Protein AF-0000000084987967 (afdb_homodimer)

pLDDT: mean 88.57, std 18.52, range [29.89, 98.62]

Solvent-accessible surface area (backbone atoms only — not comparable to full-atom values): 16896 Å² total; per-residue (Å²): 93,70,25,84,84,80,66,73,25,48,43,40,81,48,69,41,66,44,76,46,74,58,77,88,43,50,42,63,42,72,70,36,41,30,31,29,22,78,64,83,56,52,75,43,60,56,91,90,32,34,41,67,58,51,52,51,46,51,51,51,51,49,50,52,50,50,51,48,22,44,51,50,7,51,51,52,46,50,42,39,50,73,71,72,43,54,50,54,55,45,10,69,70,43,39,75,30,40,68,43,44,51,32,25,48,67,32,67,36,71,68,53,48,25,50,52,50,51,48,56,50,34,66,75,39,58,75,54,51,62,57,57,63,62,47,42,64,84,52,34,71,56,46,58,44,46,50,59,44,56,56,52,49,60,72,71,100,92,69,24,84,83,80,66,74,24,49,43,40,82,49,70,40,66,44,78,46,74,56,75,87,41,48,42,66,44,70,71,36,40,31,31,29,22,78,64,84,58,52,75,44,61,54,92,92,31,34,42,67,58,49,51,50,46,50,51,52,50,48,49,53,51,50,50,50,23,44,52,49,6,52,50,52,47,51,42,38,51,72,72,71,41,54,49,54,57,44,10,71,73,44,38,75,30,40,67,42,42,50,31,25,46,68,32,65,36,70,69,54,48,25,50,51,51,50,46,56,50,34,65,77,39,58,74,53,52,62,58,57,64,62,47,43,67,83,52,32,69,55,47,58,46,43,51,60,42,54,59,52,51,61,72,71,100

Structure (mmCIF, N/CA/C/O backbone):
data_AF-0000000084987967-model_v1
#
loop_
_entity.id
_entity.type
_entity.pdbx_description
1 polymer 'Transcriptional regulator, XRE family'
#
loop_
_atom_site.group_PDB
_atom_site.id
_atom_site.type_symbol
_atom_site.label_atom_id
_atom_site.label_alt_id
_atom_site.label_comp_id
_atom_site.label_asym_id
_atom_site.label_entity_id
_atom_site.label_seq_id
_atom_site.pdbx_PDB_ins_code
_atom_site.Cartn_x
_atom_site.Cartn_y
_atom_site.Cartn_z
_atom_site.occupancy
_atom_site.B_iso_or_equiv
_atom_site.auth_seq_id
_atom_site.auth_comp_id
_atom_site.auth_asym_id
_atom_site.auth_atom_id
_atom_site.pdbx_PDB_model_num
ATOM 1 N N . MET A 1 1 ? -30.406 -21.859 -19.594 1 87.25 1 MET A N 1
ATOM 2 C CA . MET A 1 1 ? -30.922 -21.594 -18.25 1 87.25 1 MET A CA 1
ATOM 3 C C . MET A 1 1 ? -30.547 -20.188 -17.797 1 87.25 1 MET A C 1
ATOM 5 O O . MET A 1 1 ? -29.547 -19.625 -18.266 1 87.25 1 MET A O 1
ATOM 9 N N . ARG A 1 2 ? -31.406 -19.625 -16.953 1 95.31 2 ARG A N 1
ATOM 10 C CA . ARG A 1 2 ? -31.156 -18.281 -16.438 1 95.31 2 ARG A CA 1
ATOM 11 C C . ARG A 1 2 ? -30.078 -18.312 -15.359 1 95.31 2 ARG A C 1
ATOM 13 O O . ARG A 1 2 ? -30.047 -19.219 -14.531 1 95.31 2 ARG A O 1
ATOM 20 N N . CYS A 1 3 ? -29.203 -17.328 -15.438 1 97.5 3 CYS A N 1
ATOM 21 C CA . CYS A 1 3 ? -28.125 -17.234 -14.469 1 97.5 3 CYS A CA 1
ATOM 22 C C . CYS A 1 3 ? -28.672 -17.047 -13.055 1 97.5 3 CYS A C 1
ATOM 24 O O . CYS A 1 3 ? -29.422 -16.109 -12.797 1 97.5 3 CYS A O 1
ATOM 26 N N . SER A 1 4 ? -28.312 -17.859 -12.195 1 95.56 4 SER A N 1
ATOM 27 C CA . SER A 1 4 ? -28.828 -17.812 -10.828 1 95.56 4 SER A CA 1
ATOM 28 C C . SER A 1 4 ? -28.203 -16.672 -10.031 1 95.56 4 SER A C 1
ATOM 30 O O . SER A 1 4 ? -28.734 -16.281 -8.992 1 95.56 4 SER A O 1
ATOM 32 N N . LEU A 1 5 ? -27.109 -16.219 -10.508 1 94.56 5 LEU A N 1
ATOM 33 C CA . LEU A 1 5 ? -26.406 -15.18 -9.773 1 94.56 5 LEU A CA 1
ATOM 34 C C . LEU A 1 5 ? -26.969 -13.805 -10.109 1 94.56 5 LEU A C 1
ATOM 36 O O . LEU A 1 5 ? -27.375 -13.055 -9.219 1 94.56 5 LEU A O 1
ATOM 40 N N . CYS A 1 6 ? -27.109 -13.422 -11.422 1 96.75 6 CYS A N 1
ATOM 41 C CA . CYS A 1 6 ? -27.531 -12.078 -11.766 1 96.75 6 CYS A CA 1
ATOM 42 C C . CYS A 1 6 ? -29.016 -12.055 -12.117 1 96.75 6 CYS A C 1
ATOM 44 O O . CYS A 1 6 ? -29.641 -10.984 -12.172 1 96.75 6 CYS A O 1
ATOM 46 N N . GLY A 1 7 ? -29.625 -13.141 -12.508 1 96.19 7 GLY A N 1
ATOM 47 C CA . GLY A 1 7 ? -31.031 -13.281 -12.812 1 96.19 7 GLY A CA 1
ATOM 48 C C . GLY A 1 7 ? -31.391 -12.789 -14.203 1 96.19 7 GLY A C 1
ATOM 49 O O . GLY A 1 7 ? -32.562 -12.852 -14.609 1 96.19 7 GLY A O 1
ATOM 50 N N . LYS A 1 8 ? -30.562 -12.32 -14.969 1 96.88 8 LYS A N 1
ATOM 51 C CA . LYS A 1 8 ? -30.844 -11.688 -16.25 1 96.88 8 LYS A CA 1
ATOM 52 C C . LYS A 1 8 ? -30.141 -12.406 -17.391 1 96.88 8 LYS A C 1
ATOM 54 O O . LYS A 1 8 ? -30.688 -12.516 -18.5 1 96.88 8 LYS A O 1
ATOM 59 N N . GLY A 1 9 ? -29.016 -12.898 -17.25 1 97.31 9 GLY A N 1
ATOM 60 C CA . GLY A 1 9 ? -28.219 -13.516 -18.297 1 97.31 9 GLY A CA 1
ATOM 61 C C . GLY A 1 9 ? -28.578 -14.969 -18.547 1 97.31 9 GLY A C 1
ATOM 62 O O . GLY A 1 9 ? -29.219 -15.602 -17.703 1 97.31 9 GLY A O 1
ATOM 63 N N . GLU A 1 10 ? -28.281 -15.508 -19.781 1 97.69 10 GLU A N 1
ATOM 64 C CA . GLU A 1 10 ? -28.375 -16.922 -20.125 1 97.69 10 GLU A CA 1
ATOM 65 C C . GLU A 1 10 ? -27.031 -17.625 -19.938 1 97.69 10 GLU A C 1
ATOM 67 O O . GLU A 1 10 ? -25.984 -17.078 -20.266 1 97.69 10 GLU A O 1
ATOM 72 N N . VAL A 1 11 ? -27.156 -18.828 -19.375 1 97.56 11 VAL A N 1
ATOM 73 C CA . VAL A 1 11 ? -25.969 -19.641 -19.156 1 97.56 11 VAL A CA 1
ATOM 74 C C . VAL A 1 11 ? -25.688 -20.5 -20.391 1 97.56 11 VAL A C 1
ATOM 76 O O . VAL A 1 11 ? -26.547 -21.281 -20.812 1 97.56 11 VAL A O 1
ATOM 79 N N . VAL A 1 12 ? -24.484 -20.391 -21.016 1 97.31 12 VAL A N 1
ATOM 80 C CA . VAL A 1 12 ? -24.141 -21.078 -22.266 1 97.31 12 VAL A CA 1
ATOM 81 C C . VAL A 1 12 ? -22.797 -21.781 -22.125 1 97.31 12 VAL A C 1
ATOM 83 O O . VAL A 1 12 ? -21.922 -21.312 -21.391 1 97.31 12 VAL A O 1
ATOM 86 N N . ALA A 1 13 ? -22.688 -22.891 -22.906 1 96.88 13 ALA A N 1
ATOM 87 C CA . ALA A 1 13 ? -21.438 -23.625 -22.891 1 96.88 13 ALA A CA 1
ATOM 88 C C . ALA A 1 13 ? -20.312 -22.797 -23.516 1 96.88 13 ALA A C 1
ATOM 90 O O . ALA A 1 13 ? -20.531 -22.078 -24.484 1 96.88 13 ALA A O 1
ATOM 91 N N . GLY A 1 14 ? -19.109 -22.844 -22.891 1 96.88 14 GLY A N 1
ATOM 92 C CA . GLY A 1 14 ? -17.953 -22.156 -23.438 1 96.88 14 GLY A CA 1
ATOM 93 C C . GLY A 1 14 ? -16.656 -22.453 -22.688 1 96.88 14 GLY A C 1
ATOM 94 O O . GLY A 1 14 ? -16.656 -23.266 -21.766 1 96.88 14 GLY A O 1
ATOM 95 N N . THR A 1 15 ? -15.516 -22.016 -23.25 1 98.06 15 THR A N 1
ATOM 96 C CA . THR A 1 15 ? -14.188 -22.094 -22.672 1 98.06 15 THR A CA 1
ATOM 97 C C . THR A 1 15 ? -13.617 -20.703 -22.422 1 98.06 15 THR A C 1
ATOM 99 O O . THR A 1 15 ? -13.648 -19.844 -23.297 1 98.06 15 THR A O 1
ATOM 102 N N . ARG A 1 16 ? -13.164 -20.484 -21.141 1 97.31 16 ARG A N 1
ATOM 103 C CA . ARG A 1 16 ? -12.656 -19.172 -20.797 1 97.31 16 ARG A CA 1
ATOM 104 C C . ARG A 1 16 ? -11.469 -19.266 -19.844 1 97.31 16 ARG A C 1
ATOM 106 O O . ARG A 1 16 ? -11.227 -20.328 -19.25 1 97.31 16 ARG A O 1
ATOM 113 N N . ASP A 1 17 ? -10.727 -18.219 -19.859 1 97.75 17 ASP A N 1
ATOM 114 C CA . ASP A 1 17 ? -9.773 -18 -18.766 1 97.75 17 ASP A CA 1
ATOM 115 C C . ASP A 1 17 ? -10.453 -17.453 -17.531 1 97.75 17 ASP A C 1
ATOM 117 O O . ASP A 1 17 ? -11.18 -16.453 -17.594 1 97.75 17 ASP A O 1
ATOM 121 N N . VAL A 1 18 ? -10.219 -18.062 -16.391 1 97.06 18 VAL A N 1
ATOM 122 C CA . VAL A 1 18 ? -10.906 -17.688 -15.156 1 97.06 18 VAL A CA 1
ATOM 123 C C . VAL A 1 18 ? -9.961 -16.922 -14.242 1 97.06 18 VAL A C 1
ATOM 125 O O . VAL A 1 18 ? -8.906 -17.438 -13.852 1 97.06 18 VAL A O 1
ATOM 128 N N . PRO A 1 19 ? -10.305 -15.719 -13.898 1 96.81 19 PRO A N 1
ATOM 129 C CA . PRO A 1 19 ? -9.445 -14.953 -13 1 96.81 19 PRO A CA 1
ATOM 130 C C . PRO A 1 19 ? -9.453 -15.492 -11.57 1 96.81 19 PRO A C 1
ATOM 132 O O . PRO A 1 19 ? -10.484 -15.984 -11.094 1 96.81 19 PRO A O 1
ATOM 135 N N . PHE A 1 20 ? -8.289 -15.375 -10.969 1 96.62 20 PHE A N 1
ATOM 136 C CA . PHE A 1 20 ? -8.148 -15.836 -9.594 1 96.62 20 PHE A CA 1
ATOM 137 C C . PHE A 1 20 ? -7.172 -14.953 -8.82 1 96.62 20 PHE A C 1
ATOM 139 O O . PHE A 1 20 ? -6.125 -14.57 -9.352 1 96.62 20 PHE A O 1
ATOM 146 N N . THR A 1 21 ? -7.609 -14.555 -7.641 1 96.69 21 THR A N 1
ATOM 147 C CA . THR A 1 21 ? -6.773 -13.734 -6.77 1 96.69 21 THR A CA 1
ATOM 148 C C . THR A 1 21 ? -6.535 -14.438 -5.434 1 96.69 21 THR A C 1
ATOM 150 O O . THR A 1 21 ? -7.465 -14.977 -4.836 1 96.69 21 THR A O 1
ATOM 153 N N . TYR A 1 22 ? -5.297 -14.5 -5.059 1 95.31 22 TYR A N 1
ATOM 154 C CA . TYR A 1 22 ? -4.922 -15.078 -3.773 1 95.31 22 TYR A CA 1
ATOM 155 C C . TYR A 1 22 ? -3.84 -14.242 -3.094 1 95.31 22 TYR A C 1
ATOM 157 O O . TYR A 1 22 ? -2.77 -14.023 -3.664 1 95.31 22 TYR A O 1
ATOM 165 N N . LYS A 1 23 ? -4.109 -13.734 -1.875 1 93.25 23 LYS A N 1
ATOM 166 C CA . LYS A 1 23 ? -3.211 -12.883 -1.096 1 93.25 23 LYS A CA 1
ATOM 167 C C . LYS A 1 23 ? -2.688 -11.719 -1.933 1 93.25 23 LYS A C 1
ATOM 169 O O . LYS A 1 23 ? -1.488 -11.438 -1.927 1 93.25 23 LYS A O 1
ATOM 174 N N . GLY A 1 24 ? -3.648 -11.195 -2.652 1 91.38 24 GLY A N 1
ATOM 175 C CA . GLY A 1 24 ? -3.381 -9.984 -3.414 1 91.38 24 GLY A CA 1
ATOM 176 C C . GLY A 1 24 ? -2.717 -10.258 -4.75 1 91.38 24 GLY A C 1
ATOM 177 O O . GLY A 1 24 ? -2.531 -9.344 -5.555 1 91.38 24 GLY A O 1
ATOM 178 N N . GLN A 1 25 ? -2.371 -11.531 -5.008 1 92.31 25 GLN A N 1
ATOM 179 C CA . GLN A 1 25 ? -1.756 -11.883 -6.281 1 92.31 25 GLN A CA 1
ATOM 180 C C . GLN A 1 25 ? -2.797 -12.391 -7.273 1 92.31 25 GLN A C 1
ATOM 182 O O . GLN A 1 25 ? -3.68 -13.172 -6.91 1 92.31 25 GLN A O 1
ATOM 187 N N . LYS A 1 26 ? -2.656 -11.883 -8.492 1 94.31 26 LYS A N 1
ATOM 188 C CA . LYS A 1 26 ? -3.674 -12.203 -9.484 1 94.31 26 LYS A CA 1
ATOM 189 C C . LYS A 1 26 ? -3.117 -13.133 -10.562 1 94.31 26 LYS A C 1
ATOM 191 O O . LYS A 1 26 ? -1.932 -13.062 -10.891 1 94.31 26 LYS A O 1
ATOM 196 N N . THR A 1 27 ? -3.943 -13.984 -11.07 1 95.56 27 THR A N 1
ATOM 197 C CA . THR A 1 27 ? -3.609 -14.867 -12.188 1 95.56 27 THR A CA 1
ATOM 198 C C . THR A 1 27 ? -4.863 -15.242 -12.969 1 95.56 27 THR A C 1
ATOM 200 O O . THR A 1 27 ? -5.961 -14.781 -12.656 1 95.56 27 THR A O 1
ATOM 203 N N . PHE A 1 28 ? -4.699 -15.969 -14.078 1 97.06 28 PHE A N 1
ATOM 204 C CA . PHE A 1 28 ? -5.773 -16.578 -14.852 1 97.06 28 PHE A CA 1
ATOM 205 C C . PHE A 1 28 ? -5.539 -18.078 -15.008 1 97.06 28 PHE A C 1
ATOM 207 O O . PHE A 1 28 ? -4.438 -18.5 -15.359 1 97.06 28 PHE A O 1
ATOM 214 N N . ILE A 1 29 ? -6.586 -18.812 -14.664 1 97.69 29 ILE A N 1
ATOM 215 C CA . ILE A 1 29 ? -6.539 -20.234 -15 1 97.69 29 ILE A CA 1
ATOM 216 C C . ILE A 1 29 ? -7.074 -20.453 -16.406 1 97.69 29 ILE A C 1
ATOM 218 O O . ILE A 1 29 ? -8.211 -20.078 -16.719 1 97.69 29 ILE A O 1
ATOM 222 N N . LYS A 1 30 ? -6.262 -21.062 -17.219 1 97 30 LYS A N 1
ATOM 223 C CA . LYS A 1 30 ? -6.48 -20.984 -18.656 1 97 30 LYS A CA 1
ATOM 224 C C . LYS A 1 30 ? -7.406 -22.094 -19.125 1 97 30 LYS A C 1
ATOM 226 O O . LYS A 1 30 ? -7.34 -23.219 -18.625 1 97 30 LYS A O 1
ATOM 231 N N . ASN A 1 31 ? -8.148 -21.703 -20.109 1 97.56 31 ASN A N 1
ATOM 232 C CA . ASN A 1 31 ? -8.859 -22.656 -20.953 1 97.56 31 ASN A CA 1
ATOM 233 C C . ASN A 1 31 ? -9.758 -23.578 -20.141 1 97.56 31 ASN A C 1
ATOM 235 O O . ASN A 1 31 ? -9.695 -24.797 -20.281 1 97.56 31 ASN A O 1
ATOM 239 N N . ILE A 1 32 ? -10.688 -23.031 -19.391 1 98.31 32 ILE A N 1
ATOM 240 C CA . ILE A 1 32 ? -11.578 -23.812 -18.531 1 98.31 32 ILE A CA 1
ATOM 241 C C . ILE A 1 32 ? -12.93 -23.984 -19.234 1 98.31 32 ILE A C 1
ATOM 243 O O . ILE A 1 32 ? -13.633 -23.016 -19.5 1 98.31 32 ILE A O 1
ATOM 247 N N . ARG A 1 33 ? -13.258 -25.219 -19.547 1 98.31 33 ARG A N 1
ATOM 248 C CA . ARG A 1 33 ? -14.57 -25.531 -20.109 1 98.31 33 ARG A CA 1
ATOM 249 C C . ARG A 1 33 ? -15.648 -25.5 -19.031 1 98.31 33 ARG A C 1
ATOM 251 O O . ARG A 1 33 ? -15.484 -26.094 -17.953 1 98.31 33 ARG A O 1
ATOM 258 N N . GLY A 1 34 ? -16.688 -24.844 -19.266 1 97.56 34 GLY A N 1
ATOM 259 C CA . GLY A 1 34 ? -17.828 -24.719 -18.375 1 97.56 34 GLY A CA 1
ATOM 260 C C . GLY A 1 34 ? -19.016 -24.047 -19.031 1 97.56 34 GLY A C 1
ATOM 261 O O . GLY A 1 34 ? -19.141 -24.031 -20.25 1 97.56 34 GLY A O 1
ATOM 262 N N . GLU A 1 35 ? -19.984 -23.734 -18.172 1 97.75 35 GLU A N 1
ATOM 263 C CA . GLU A 1 35 ? -21.078 -22.875 -18.594 1 97.75 35 GLU A CA 1
ATOM 264 C C . GLU A 1 35 ? -20.953 -21.484 -17.984 1 97.75 35 GLU A C 1
ATOM 266 O O . GLU A 1 35 ? -20.562 -21.328 -16.828 1 97.75 35 GLU A O 1
ATOM 271 N N . TYR A 1 36 ? -21.172 -20.5 -18.828 1 98.12 36 TYR A N 1
ATOM 272 C CA . TYR A 1 36 ? -20.922 -19.141 -18.391 1 98.12 36 TYR A CA 1
ATOM 273 C C . TYR A 1 36 ? -22.109 -18.234 -18.703 1 98.12 36 TYR A C 1
ATOM 275 O O . TYR A 1 36 ? -22.719 -18.359 -19.766 1 98.12 36 TYR A O 1
ATOM 283 N N . CYS A 1 37 ? -22.406 -17.484 -17.75 1 98.06 37 CYS A N 1
ATOM 284 C CA . CYS A 1 37 ? -23.438 -16.469 -18 1 98.06 37 CYS A CA 1
ATOM 285 C C . CYS A 1 37 ? -22.969 -15.477 -19.062 1 98.06 37 CYS A C 1
ATOM 287 O O . CYS A 1 37 ? -21.844 -14.977 -18.984 1 98.06 37 CYS A O 1
ATOM 289 N N . ASN A 1 38 ? -23.797 -15.141 -20.016 1 97.06 38 ASN A N 1
ATOM 290 C CA . ASN A 1 38 ? -23.406 -14.234 -21.078 1 97.06 38 ASN A CA 1
ATOM 291 C C . ASN A 1 38 ? -23.594 -12.773 -20.688 1 97.06 38 ASN A C 1
ATOM 293 O O . ASN A 1 38 ? -23.359 -11.867 -21.484 1 97.06 38 ASN A O 1
ATOM 297 N N . ARG A 1 39 ? -23.984 -12.531 -19.438 1 96.94 39 ARG A N 1
ATOM 298 C CA . ARG A 1 39 ? -24.172 -11.164 -18.953 1 96.94 39 ARG A CA 1
ATOM 299 C C . ARG A 1 39 ? -23.141 -10.812 -17.891 1 96.94 39 ARG A C 1
ATOM 301 O O . ARG A 1 39 ? -22.422 -9.82 -18.016 1 96.94 39 ARG A O 1
ATOM 308 N N . CYS A 1 40 ? -23.031 -11.578 -16.812 1 96.94 40 CYS A N 1
ATOM 309 C CA . CYS A 1 40 ? -22.141 -11.211 -15.703 1 96.94 40 CYS A CA 1
ATOM 310 C C . CYS A 1 40 ? -20.859 -12.023 -15.742 1 96.94 40 CYS A C 1
ATOM 312 O O . CYS A 1 40 ? -19.922 -11.742 -14.984 1 96.94 40 CYS A O 1
ATOM 314 N N . GLY A 1 41 ? -20.844 -13.094 -16.453 1 95.75 41 GLY A N 1
ATOM 315 C CA . GLY A 1 41 ? -19.625 -13.859 -16.641 1 95.75 41 GLY A CA 1
ATOM 316 C C . GLY A 1 41 ? -19.438 -14.953 -15.602 1 95.75 41 GLY A C 1
ATOM 317 O O . GLY A 1 41 ? -18.453 -15.695 -15.641 1 95.75 41 GLY A O 1
ATOM 318 N N . GLU A 1 42 ? -20.422 -15.227 -14.852 1 96.44 42 GLU A N 1
ATOM 319 C CA . GLU A 1 42 ? -20.312 -16.25 -13.82 1 96.44 42 GLU A CA 1
ATOM 320 C C . GLU A 1 42 ? -20.156 -17.641 -14.43 1 96.44 42 GLU A C 1
ATOM 322 O O . GLU A 1 42 ? -20.828 -17.969 -15.414 1 96.44 42 GLU A O 1
ATOM 327 N N . GLY A 1 43 ? -19.266 -18.422 -13.789 1 96.75 43 GLY A N 1
ATOM 328 C CA . GLY A 1 43 ? -19.031 -19.781 -14.266 1 96.75 43 GLY A CA 1
ATOM 329 C C . GLY A 1 43 ? -19.688 -20.844 -13.406 1 96.75 43 GLY A C 1
ATOM 330 O O . GLY A 1 43 ? -19.75 -20.703 -12.188 1 96.75 43 GLY A O 1
ATOM 331 N N . TYR A 1 44 ? -20.156 -21.766 -14.086 1 96.88 44 TYR A N 1
ATOM 332 C CA . TYR A 1 44 ? -20.719 -22.969 -13.484 1 96.88 44 TYR A CA 1
ATOM 333 C C . TYR A 1 44 ? -20.031 -24.219 -14.008 1 96.88 44 TYR A C 1
ATOM 335 O O . TYR A 1 44 ? -19.875 -24.391 -15.219 1 96.88 44 TYR A O 1
ATOM 343 N N . TYR A 1 45 ? -19.688 -25.062 -13.008 1 96.12 45 TYR A N 1
ATOM 344 C CA . TYR A 1 45 ? -18.859 -26.203 -13.398 1 96.12 45 TYR A CA 1
ATOM 345 C C . TYR A 1 45 ? -19.5 -27.5 -12.922 1 96.12 45 TYR A C 1
ATOM 347 O O . TYR A 1 45 ? -19.297 -27.922 -11.781 1 96.12 45 TYR A O 1
ATOM 355 N N . GLY A 1 46 ? -20.219 -28.062 -13.836 1 90.62 46 GLY A N 1
ATOM 356 C CA . GLY A 1 46 ? -20.781 -29.391 -13.562 1 90.62 46 GLY A CA 1
ATOM 357 C C . GLY A 1 46 ? -19.781 -30.516 -13.789 1 90.62 46 GLY A C 1
ATOM 358 O O . GLY A 1 46 ? -18.609 -30.266 -14.078 1 90.62 46 GLY A O 1
ATOM 359 N N . PRO A 1 47 ? -20.234 -31.75 -13.672 1 92 47 PRO A N 1
ATOM 360 C CA . PRO A 1 47 ? -19.375 -32.938 -13.766 1 92 47 PRO A CA 1
ATOM 361 C C . PRO A 1 47 ? -18.672 -33.062 -15.117 1 92 47 PRO A C 1
ATOM 363 O O . PRO A 1 47 ? -17.594 -33.656 -15.211 1 92 47 PRO A O 1
ATOM 366 N N . GLU A 1 48 ? -19.312 -32.531 -16.141 1 92.38 48 GLU A N 1
ATOM 367 C CA . GLU A 1 48 ? -18.75 -32.656 -17.484 1 92.38 48 GLU A CA 1
ATOM 368 C C . GLU A 1 48 ? -17.828 -31.5 -17.812 1 92.38 48 GLU A C 1
ATOM 370 O O . GLU A 1 48 ? -17.297 -31.422 -18.938 1 92.38 48 GLU A O 1
ATOM 375 N N . HIS A 1 49 ? -17.609 -30.75 -16.906 1 94.69 49 HIS A N 1
ATOM 376 C CA . HIS A 1 49 ? -16.797 -29.562 -17.125 1 94.69 49 HIS A CA 1
ATOM 377 C C . HIS A 1 49 ? -15.438 -29.688 -16.453 1 94.69 49 HIS A C 1
ATOM 379 O O . HIS A 1 49 ? -15.055 -30.781 -16.031 1 94.69 49 HIS A O 1
ATOM 385 N N . ASP A 1 50 ? -14.664 -28.594 -16.516 1 96.12 50 ASP A N 1
ATOM 386 C CA . ASP A 1 50 ? -13.273 -28.625 -16.062 1 96.12 50 ASP A CA 1
ATOM 387 C C . ASP A 1 50 ? -13.141 -28.094 -14.641 1 96.12 50 ASP A C 1
ATOM 389 O O . ASP A 1 50 ? -12.18 -27.375 -14.328 1 96.12 50 ASP A O 1
ATOM 393 N N . GLY A 1 51 ? -14.172 -28.453 -13.789 1 96 51 GLY A N 1
ATOM 394 C CA . GLY A 1 51 ? -14.117 -28.031 -12.398 1 96 51 GLY A CA 1
ATOM 395 C C . GLY A 1 51 ? -12.875 -28.5 -11.672 1 96 51 GLY A C 1
ATOM 396 O O . GLY A 1 51 ? -12.289 -27.766 -10.883 1 96 51 GLY A O 1
ATOM 397 N N . ASP A 1 52 ? -12.492 -29.719 -11.938 1 96.5 52 ASP A N 1
ATOM 398 C CA . ASP A 1 52 ? -11.32 -30.297 -11.297 1 96.5 52 ASP A CA 1
ATOM 399 C C . ASP A 1 52 ? -10.039 -29.609 -11.75 1 96.5 52 ASP A C 1
ATOM 401 O O . ASP A 1 52 ? -9.117 -29.406 -10.961 1 96.5 52 ASP A O 1
ATOM 405 N N . ILE A 1 53 ? -10 -29.25 -12.977 1 97.25 53 ILE A N 1
ATOM 406 C CA . ILE A 1 53 ? -8.852 -28.547 -13.531 1 97.25 53 ILE A CA 1
ATOM 407 C C . ILE A 1 53 ? -8.773 -27.141 -12.906 1 97.25 53 ILE A C 1
ATOM 409 O O . ILE A 1 53 ? -7.688 -26.688 -12.547 1 97.25 53 ILE A O 1
ATOM 413 N N . LEU A 1 54 ? -9.938 -26.531 -12.781 1 97.75 54 LEU A N 1
ATOM 414 C CA . LEU A 1 54 ? -10.008 -25.203 -12.164 1 97.75 54 LEU A CA 1
ATOM 415 C C . LEU A 1 54 ? -9.516 -25.25 -10.719 1 97.75 54 LEU A C 1
ATOM 417 O O . LEU A 1 54 ? -8.672 -24.453 -10.32 1 97.75 54 LEU A O 1
ATOM 421 N N . MET A 1 55 ? -9.984 -26.219 -10 1 97.5 55 MET A N 1
ATOM 422 C CA . MET A 1 55 ? -9.602 -26.344 -8.594 1 97.5 55 MET A CA 1
ATOM 423 C C . MET A 1 55 ? -8.109 -26.656 -8.469 1 97.5 55 MET A C 1
ATOM 425 O O . MET A 1 55 ? -7.445 -26.156 -7.562 1 97.5 55 MET A O 1
ATOM 429 N N . ALA A 1 56 ? -7.594 -27.5 -9.336 1 97.88 56 ALA A N 1
ATOM 430 C CA . ALA A 1 56 ? -6.164 -27.797 -9.336 1 97.88 56 ALA A CA 1
ATOM 431 C C . ALA A 1 56 ? -5.34 -26.531 -9.625 1 97.88 56 ALA A C 1
ATOM 433 O O . ALA A 1 56 ? -4.281 -26.328 -9.031 1 97.88 56 ALA A O 1
ATOM 434 N N . GLY A 1 57 ? -5.852 -25.719 -10.539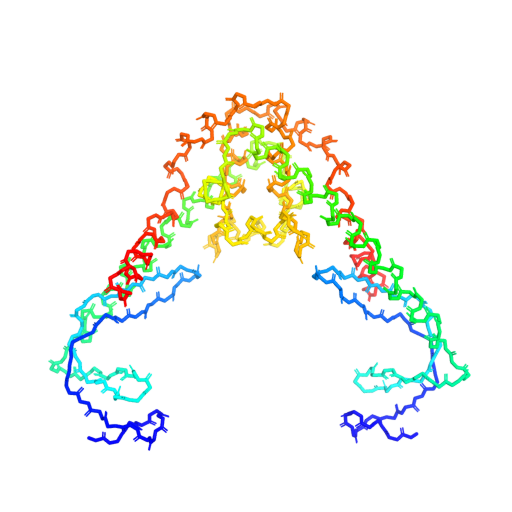 1 97.81 57 GLY A N 1
ATOM 435 C CA . GLY A 1 57 ? -5.195 -24.453 -10.836 1 97.81 57 GLY A CA 1
ATOM 436 C C . GLY A 1 57 ? -5.152 -23.516 -9.648 1 97.81 57 GLY A C 1
ATOM 437 O O . GLY A 1 57 ? -4.133 -22.859 -9.391 1 97.81 57 GLY A O 1
ATOM 438 N N . TYR A 1 58 ? -6.254 -23.484 -8.891 1 97.75 58 TYR A N 1
ATOM 439 C CA . TYR A 1 58 ? -6.293 -22.688 -7.672 1 97.75 58 TYR A CA 1
ATOM 440 C C . TYR A 1 58 ? -5.242 -23.156 -6.676 1 97.75 58 TYR A C 1
ATOM 442 O O . TYR A 1 58 ? -4.48 -22.359 -6.137 1 97.75 58 TYR A O 1
ATOM 450 N N . ARG A 1 59 ? -5.207 -24.453 -6.512 1 98.25 59 ARG A N 1
ATOM 451 C CA . ARG A 1 59 ? -4.297 -25.047 -5.539 1 98.25 59 ARG A CA 1
ATOM 452 C C . ARG A 1 59 ? -2.844 -24.781 -5.914 1 98.25 59 ARG A C 1
ATOM 454 O O . ARG A 1 59 ? -2.033 -24.422 -5.055 1 98.25 59 ARG A O 1
ATOM 461 N N . GLU A 1 60 ? -2.543 -24.938 -7.137 1 97.94 60 GLU A N 1
ATOM 462 C CA . GLU A 1 60 ? -1.178 -24.719 -7.602 1 97.94 60 GLU A CA 1
ATOM 463 C C . GLU A 1 60 ? -0.757 -23.266 -7.41 1 97.94 60 GLU A C 1
ATOM 465 O O . GLU A 1 60 ? 0.358 -22.984 -6.961 1 97.94 60 GLU A O 1
ATOM 470 N N . PHE A 1 61 ? -1.655 -22.406 -7.793 1 97.38 61 PHE A N 1
ATOM 471 C CA . PHE A 1 61 ? -1.345 -21 -7.656 1 97.38 61 PHE A CA 1
ATOM 472 C C . PHE A 1 61 ? -1.18 -20.609 -6.191 1 97.38 61 PHE A C 1
ATOM 474 O O . PHE A 1 61 ? -0.246 -19.891 -5.832 1 97.38 61 PHE A O 1
ATOM 481 N N . ARG A 1 62 ? -2.014 -21.094 -5.375 1 97.19 62 ARG A N 1
ATOM 482 C CA . ARG A 1 62 ? -1.921 -20.828 -3.943 1 97.19 62 ARG A CA 1
ATOM 483 C C . ARG A 1 62 ? -0.589 -21.312 -3.379 1 97.19 62 ARG A C 1
ATOM 485 O O . ARG A 1 62 ? 0.061 -20.594 -2.611 1 97.19 62 ARG A O 1
ATOM 492 N N . GLU A 1 63 ? -0.219 -22.5 -3.758 1 97.31 63 GLU A N 1
ATOM 493 C CA . GLU A 1 63 ? 1.033 -23.078 -3.283 1 97.31 63 GLU A CA 1
ATOM 494 C C . GLU A 1 63 ? 2.23 -22.25 -3.727 1 97.31 63 GLU A C 1
ATOM 496 O O . GLU A 1 63 ? 3.164 -22.031 -2.951 1 97.31 63 GLU A O 1
ATOM 501 N N . LYS A 1 64 ? 2.188 -21.844 -4.98 1 95.88 64 LYS A N 1
ATOM 502 C CA . LYS A 1 64 ? 3.266 -21.016 -5.492 1 95.88 64 LYS A CA 1
ATOM 503 C C . LYS A 1 64 ? 3.359 -19.70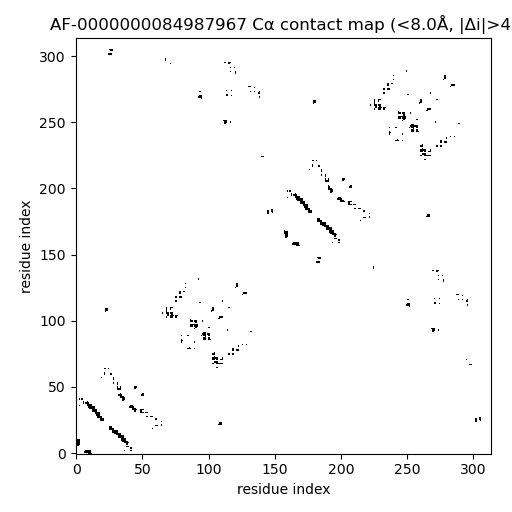3 -4.719 1 95.88 64 LYS A C 1
ATOM 505 O O . LYS A 1 64 ? 4.445 -19.297 -4.309 1 95.88 64 LYS A O 1
ATOM 510 N N . VAL A 1 65 ? 2.221 -19.078 -4.5 1 95.19 65 VAL A N 1
ATOM 511 C CA . VAL A 1 65 ? 2.191 -17.797 -3.791 1 95.19 65 VAL A CA 1
ATOM 512 C C . VAL A 1 65 ? 2.662 -18 -2.352 1 95.19 65 VAL A C 1
ATOM 514 O O . VAL A 1 65 ? 3.504 -17.25 -1.857 1 95.19 65 VAL A O 1
ATOM 517 N N . ASP A 1 66 ? 2.168 -19.047 -1.737 1 95.94 66 ASP A N 1
ATOM 518 C CA . ASP A 1 66 ? 2.531 -19.312 -0.35 1 95.94 66 ASP A CA 1
ATOM 519 C C . ASP A 1 66 ? 4.031 -19.578 -0.215 1 95.94 66 ASP A C 1
ATOM 521 O O . ASP A 1 66 ? 4.656 -19.141 0.751 1 95.94 66 ASP A O 1
ATOM 525 N N . THR A 1 67 ? 4.566 -20.281 -1.098 1 95.75 67 THR A N 1
ATOM 526 C CA . THR A 1 67 ? 5.992 -20.594 -1.075 1 95.75 67 THR A CA 1
ATOM 527 C C . THR A 1 67 ? 6.824 -19.312 -1.198 1 95.75 67 THR A C 1
ATOM 529 O O . THR A 1 67 ? 7.762 -19.094 -0.424 1 95.75 67 THR A O 1
ATOM 532 N N . VAL A 1 68 ? 6.469 -18.469 -2.117 1 92.94 68 VAL A N 1
ATOM 533 C CA . VAL A 1 68 ? 7.191 -17.219 -2.34 1 92.94 68 VAL A CA 1
ATOM 534 C C . VAL A 1 68 ? 7.098 -16.344 -1.097 1 92.94 68 VAL A C 1
ATOM 536 O O . VAL A 1 68 ? 8.102 -15.781 -0.642 1 92.94 68 VAL A O 1
ATOM 539 N N . LEU A 1 69 ? 5.887 -16.234 -0.588 1 94.38 69 LEU A N 1
ATOM 540 C CA . LEU A 1 69 ? 5.68 -15.375 0.574 1 94.38 69 LEU A CA 1
ATOM 541 C C . LEU A 1 69 ? 6.453 -15.898 1.78 1 94.38 69 LEU A C 1
ATOM 543 O O . LEU A 1 69 ? 6.984 -15.117 2.57 1 94.38 69 LEU A O 1
ATOM 547 N N . ALA A 1 70 ? 6.504 -17.188 1.936 1 95.56 70 ALA A N 1
ATOM 548 C CA . ALA A 1 70 ? 7.258 -17.781 3.037 1 95.56 70 ALA A CA 1
ATOM 549 C C . ALA A 1 70 ? 8.75 -17.469 2.91 1 95.56 70 ALA A C 1
ATOM 551 O O . ALA A 1 70 ? 9.414 -17.188 3.906 1 95.56 70 ALA A O 1
ATOM 552 N N . GLU A 1 71 ? 9.25 -17.578 1.75 1 94.94 71 GLU A N 1
ATOM 553 C CA . GLU A 1 71 ? 10.656 -17.266 1.499 1 94.94 71 GLU A CA 1
ATOM 554 C C . GLU A 1 71 ? 10.961 -15.812 1.81 1 94.94 71 GLU A C 1
ATOM 556 O O . GLU A 1 71 ? 11.961 -15.508 2.457 1 94.94 71 GLU A O 1
ATOM 561 N N . GLN A 1 72 ? 10.102 -14.961 1.349 1 94.94 72 GLN A N 1
ATOM 562 C CA . GLN A 1 72 ? 10.281 -13.539 1.621 1 94.94 72 GLN A CA 1
ATOM 563 C C . GLN A 1 72 ? 10.227 -13.258 3.119 1 94.94 72 GLN A C 1
ATOM 565 O O . GLN A 1 72 ? 11.016 -12.469 3.635 1 94.94 72 GLN A O 1
ATOM 570 N N . ALA A 1 73 ? 9.258 -13.875 3.699 1 96.75 73 ALA A N 1
ATOM 571 C CA . ALA A 1 73 ? 9.078 -13.703 5.141 1 96.75 73 ALA A CA 1
ATOM 572 C C . ALA A 1 73 ? 10.352 -14.062 5.895 1 96.75 73 ALA A C 1
ATOM 574 O O . ALA A 1 73 ? 10.82 -13.305 6.746 1 96.75 73 ALA A O 1
ATOM 575 N N . THR A 1 74 ? 10.898 -15.148 5.578 1 97.5 74 THR A N 1
ATOM 576 C CA . THR A 1 74 ? 12.125 -15.617 6.215 1 97.5 74 THR A CA 1
ATOM 577 C C . THR A 1 74 ? 13.281 -14.648 5.961 1 97.5 74 THR A C 1
ATOM 579 O O . THR A 1 74 ? 14.016 -14.297 6.883 1 97.5 74 THR A O 1
ATOM 582 N N . PHE A 1 75 ? 13.43 -14.266 4.758 1 96.69 75 PHE A N 1
ATOM 583 C CA . PHE A 1 75 ? 14.492 -13.344 4.375 1 96.69 75 PHE A CA 1
ATOM 584 C C . PHE A 1 75 ? 14.375 -12.031 5.133 1 96.69 75 PHE A C 1
ATOM 586 O O . PHE A 1 75 ? 15.359 -11.539 5.691 1 96.69 75 PHE A O 1
ATOM 593 N N . VAL A 1 76 ? 13.172 -11.461 5.152 1 97.62 76 VAL A N 1
ATOM 594 C CA . VAL A 1 76 ? 12.938 -10.172 5.801 1 97.62 76 VAL A CA 1
ATOM 595 C C . VAL A 1 76 ? 13.266 -10.281 7.289 1 97.62 76 VAL A C 1
ATOM 597 O O . VAL A 1 76 ? 13.945 -9.414 7.844 1 97.62 76 VAL A O 1
ATOM 600 N N . GLU A 1 77 ? 12.781 -11.297 7.871 1 98.5 77 GLU A N 1
ATOM 601 C CA . GLU A 1 77 ? 13.055 -11.5 9.289 1 98.5 77 GLU A CA 1
ATOM 602 C C . GLU A 1 77 ? 14.555 -11.641 9.547 1 98.5 77 GLU A C 1
ATOM 604 O O . GLU A 1 77 ? 15.094 -11.039 10.477 1 98.5 77 GLU A O 1
ATOM 609 N N . GLN A 1 78 ? 15.195 -12.398 8.773 1 98.44 78 GLN A N 1
ATOM 610 C CA . GLN A 1 78 ? 16.625 -12.648 8.938 1 98.44 78 GLN A CA 1
ATOM 611 C C . GLN A 1 78 ? 17.422 -11.352 8.812 1 98.44 78 GLN A C 1
ATOM 613 O O . GLN A 1 78 ? 18.297 -11.078 9.648 1 98.44 78 GLN A O 1
ATOM 618 N N . VAL A 1 79 ? 17.172 -10.57 7.805 1 98.19 79 VAL A N 1
ATOM 619 C CA . VAL A 1 79 ? 17.906 -9.336 7.57 1 98.19 79 VAL A CA 1
ATOM 620 C C . VAL A 1 79 ? 17.594 -8.328 8.672 1 98.19 79 VAL A C 1
ATOM 622 O O . VAL A 1 79 ? 18.5 -7.641 9.164 1 98.19 79 VAL A O 1
ATOM 625 N N . ARG A 1 80 ? 16.281 -8.219 9.031 1 98.56 80 ARG A N 1
ATOM 626 C CA . ARG A 1 80 ? 15.914 -7.328 10.125 1 98.56 80 ARG A CA 1
ATOM 627 C C . ARG A 1 80 ? 16.719 -7.641 11.391 1 98.56 80 ARG A C 1
ATOM 629 O O . ARG A 1 80 ? 17.25 -6.734 12.039 1 98.56 80 ARG A O 1
ATOM 636 N N . LYS A 1 81 ? 16.828 -8.906 11.688 1 98.62 81 LYS A N 1
ATOM 637 C CA . LYS A 1 81 ? 17.562 -9.352 12.867 1 98.62 81 LYS A CA 1
ATOM 638 C C . LYS A 1 81 ? 19.062 -9.078 12.711 1 98.62 81 LYS A C 1
ATOM 640 O O . LYS A 1 81 ? 19.719 -8.656 13.656 1 98.62 81 LYS A O 1
ATOM 645 N N . LYS A 1 82 ? 19.531 -9.344 11.562 1 98.44 82 LYS A N 1
ATOM 646 C CA . LYS A 1 82 ? 20.938 -9.055 11.258 1 98.44 82 LYS A CA 1
ATOM 647 C C . LYS A 1 82 ? 21.25 -7.582 11.5 1 98.44 82 LYS A C 1
ATOM 649 O O . LYS A 1 82 ? 22.359 -7.242 11.93 1 98.44 82 LYS A O 1
ATOM 654 N N . LEU A 1 83 ? 20.391 -6.695 11.25 1 98.31 83 LEU A N 1
ATOM 655 C CA . LEU A 1 83 ? 20.547 -5.25 11.391 1 98.31 83 LEU A CA 1
ATOM 656 C C . LEU A 1 83 ? 20.297 -4.816 12.836 1 98.31 83 LEU A C 1
ATOM 658 O O . LEU A 1 83 ? 20.438 -3.633 13.156 1 98.31 83 LEU A O 1
ATOM 662 N N . GLY A 1 84 ? 19.875 -5.703 13.68 1 98.31 84 GLY A N 1
ATOM 663 C CA . GLY A 1 84 ? 19.641 -5.41 15.086 1 98.31 84 GLY A CA 1
ATOM 664 C C . GLY A 1 84 ? 18.344 -4.656 15.328 1 98.31 84 GLY A C 1
ATOM 665 O O . GLY A 1 84 ? 18.234 -3.912 16.312 1 98.31 84 GLY A O 1
ATOM 666 N N . LEU A 1 85 ? 17.391 -4.855 14.492 1 98.19 85 LEU A N 1
ATOM 667 C CA . LEU A 1 85 ? 16.125 -4.125 14.594 1 98.19 85 LEU A CA 1
ATOM 668 C C . LEU A 1 85 ? 15.008 -5.043 15.086 1 98.19 85 LEU A C 1
ATOM 670 O O . LEU A 1 85 ? 14.969 -6.223 14.734 1 98.19 85 LEU A O 1
ATOM 674 N N . ASP A 1 86 ? 14.102 -4.492 15.844 1 98.38 86 ASP A N 1
ATOM 675 C CA . ASP A 1 86 ? 12.828 -5.176 16.031 1 98.38 86 ASP A CA 1
ATOM 676 C C . ASP A 1 86 ? 11.797 -4.719 15.008 1 98.38 86 ASP A C 1
ATOM 678 O O . ASP A 1 86 ? 12.086 -3.877 14.164 1 98.38 86 ASP A O 1
ATOM 682 N N . GLN A 1 87 ? 10.633 -5.328 15.031 1 98.06 87 GLN A N 1
ATOM 683 C CA . GLN A 1 87 ? 9.633 -5.043 14.008 1 98.06 87 GLN A CA 1
ATOM 684 C C . GLN A 1 87 ? 9.156 -3.594 14.094 1 98.06 87 GLN A C 1
ATOM 686 O O . GLN A 1 87 ? 8.859 -2.973 13.07 1 98.06 87 GLN A O 1
ATOM 691 N N . ARG A 1 88 ? 9.047 -3.082 15.273 1 97.31 88 ARG A N 1
ATOM 692 C CA . ARG A 1 88 ? 8.633 -1.697 15.461 1 97.31 88 ARG A CA 1
ATOM 693 C C . ARG A 1 88 ? 9.641 -0.732 14.844 1 97.31 88 ARG A C 1
ATOM 695 O O . ARG A 1 88 ? 9.266 0.166 14.094 1 97.31 88 ARG A O 1
ATOM 702 N N . GLU A 1 89 ? 10.883 -0.941 15.125 1 96.44 89 GLU A N 1
ATOM 703 C CA . GLU A 1 89 ? 11.953 -0.107 14.578 1 96.44 89 GLU A CA 1
ATOM 704 C C . GLU A 1 89 ? 11.992 -0.187 13.055 1 96.44 89 GLU A C 1
ATOM 706 O O . GLU A 1 89 ? 12.133 0.833 12.383 1 96.44 89 GLU A O 1
ATOM 711 N N . ALA A 1 90 ? 11.875 -1.38 12.516 1 97.31 90 ALA A N 1
ATOM 712 C CA . ALA A 1 90 ? 11.852 -1.556 11.07 1 97.31 90 ALA A CA 1
ATOM 713 C C . ALA A 1 90 ? 10.703 -0.778 10.438 1 97.31 90 ALA A C 1
ATOM 715 O O . ALA A 1 90 ? 10.891 -0.084 9.43 1 97.31 90 ALA A O 1
ATOM 716 N N . GLY A 1 91 ? 9.539 -0.895 11.055 1 95.88 91 GLY A N 1
ATOM 717 C CA . GLY A 1 91 ? 8.375 -0.173 10.57 1 95.88 91 GLY A CA 1
ATOM 718 C C . GLY A 1 91 ? 8.57 1.33 10.531 1 95.88 91 GLY A C 1
ATOM 719 O O . GLY A 1 91 ? 8.094 2.006 9.617 1 95.88 91 GLY A O 1
ATOM 720 N N . GLU A 1 92 ? 9.297 1.825 11.5 1 92.94 92 GLU A N 1
ATOM 721 C CA . GLU A 1 92 ? 9.578 3.256 11.586 1 92.94 92 GLU A CA 1
ATOM 722 C C . GLU A 1 92 ? 10.57 3.689 10.508 1 92.94 92 GLU A C 1
ATOM 724 O O . GLU A 1 92 ? 10.422 4.762 9.922 1 92.94 92 GLU A O 1
ATOM 729 N N . ILE A 1 93 ? 11.523 2.873 10.219 1 93.81 93 ILE A N 1
ATOM 730 C CA . ILE A 1 93 ? 12.617 3.236 9.32 1 93.81 93 ILE A CA 1
ATOM 731 C C . ILE A 1 93 ? 12.188 3.021 7.875 1 93.81 93 ILE A C 1
ATOM 733 O O . ILE A 1 93 ? 12.484 3.842 7.004 1 93.81 93 ILE A O 1
ATOM 737 N N . PHE A 1 94 ? 11.438 1.928 7.641 1 94.75 94 PHE A N 1
ATOM 738 C CA . PHE A 1 94 ? 11.219 1.513 6.262 1 94.75 94 PHE A CA 1
ATOM 739 C C . PHE A 1 94 ? 9.758 1.717 5.859 1 94.75 94 PHE A C 1
ATOM 741 O O . PHE A 1 94 ? 9.398 1.54 4.691 1 94.75 94 PHE A O 1
ATOM 748 N N . GLY A 1 95 ? 8.938 1.992 6.801 1 92.81 95 GLY A N 1
ATOM 749 C CA . GLY A 1 95 ? 7.52 2.195 6.547 1 92.81 95 GLY A CA 1
ATOM 750 C C . GLY A 1 95 ? 6.676 0.975 6.859 1 92.81 95 GLY A C 1
ATOM 751 O O . GLY A 1 95 ? 7.203 -0.123 7.043 1 92.81 95 GLY A O 1
ATOM 752 N N . GLY A 1 96 ? 5.355 1.217 6.891 1 90.94 96 GLY A N 1
ATOM 753 C CA . GLY A 1 96 ? 4.395 0.144 7.098 1 90.94 96 GLY A CA 1
ATOM 754 C C . GLY A 1 96 ? 4.016 -0.043 8.555 1 90.94 96 GLY A C 1
ATOM 755 O O . GLY A 1 96 ? 2.936 -0.547 8.859 1 90.94 96 GLY A O 1
ATOM 756 N N . GLY A 1 97 ? 4.984 0.172 9.508 1 94.06 97 GLY A N 1
ATOM 757 C CA . GLY A 1 97 ? 4.723 0.011 10.93 1 94.06 97 GLY A CA 1
ATOM 758 C C . GLY A 1 97 ? 4.914 -1.414 11.414 1 94.06 97 GLY A C 1
ATOM 759 O O . GLY A 1 97 ? 5.238 -2.305 10.633 1 94.06 97 GLY A O 1
ATOM 760 N N . VAL A 1 98 ? 4.66 -1.556 12.648 1 97.06 98 VAL A N 1
ATOM 761 C CA . VAL A 1 98 ? 4.934 -2.822 13.32 1 97.06 98 VAL A CA 1
ATOM 762 C C . VAL A 1 98 ? 4.02 -3.91 12.766 1 97.06 98 VAL A C 1
ATOM 764 O O . VAL A 1 98 ? 4.445 -5.051 12.562 1 97.06 98 VAL A O 1
ATOM 767 N N . ASN A 1 99 ? 2.783 -3.576 12.484 1 97.38 99 ASN A N 1
ATOM 768 C CA . ASN A 1 99 ? 1.827 -4.555 11.977 1 97.38 99 ASN A CA 1
ATOM 769 C C . ASN A 1 99 ? 2.209 -5.043 10.578 1 97.38 99 ASN A C 1
ATOM 771 O O . ASN A 1 99 ? 2.1 -6.23 10.281 1 97.38 99 ASN A O 1
ATOM 775 N N . ALA A 1 100 ? 2.639 -4.129 9.789 1 97.06 100 ALA A N 1
ATOM 776 C CA . ALA A 1 100 ? 3.055 -4.496 8.438 1 97.06 100 ALA A CA 1
ATOM 777 C C . ALA A 1 100 ? 4.219 -5.48 8.469 1 97.06 100 ALA A C 1
ATOM 779 O O . ALA A 1 100 ? 4.191 -6.512 7.797 1 97.06 100 ALA A O 1
ATOM 780 N N . PHE A 1 101 ? 5.195 -5.227 9.273 1 98.12 101 PHE A N 1
ATOM 781 C CA . PHE A 1 101 ? 6.359 -6.098 9.336 1 98.12 101 PHE A CA 1
ATOM 782 C C . PHE A 1 101 ? 5.992 -7.449 9.938 1 98.12 101 PHE A C 1
ATOM 784 O O . PHE A 1 101 ? 6.543 -8.477 9.539 1 98.12 101 PHE A O 1
ATOM 791 N N . SER A 1 102 ? 5.027 -7.461 10.875 1 98.25 102 SER A N 1
ATOM 792 C CA . SER A 1 102 ? 4.508 -8.742 11.352 1 98.25 102 SER A CA 1
ATOM 793 C C . SER A 1 102 ? 3.904 -9.547 10.203 1 98.25 102 SER A C 1
ATOM 795 O O . SER A 1 102 ? 4.172 -10.75 10.078 1 98.25 102 SER A O 1
ATOM 797 N N . ARG A 1 103 ? 3.201 -8.922 9.375 1 97.81 103 ARG A N 1
ATOM 798 C CA . ARG A 1 103 ? 2.529 -9.602 8.266 1 97.81 103 ARG A CA 1
ATOM 799 C C . ARG A 1 103 ? 3.527 -10.031 7.199 1 97.81 103 ARG A C 1
ATOM 801 O O . ARG A 1 103 ? 3.361 -11.078 6.57 1 97.81 103 ARG A O 1
ATOM 808 N N . TYR A 1 104 ? 4.539 -9.211 6.945 1 97 104 TYR A N 1
ATOM 809 C CA . TYR A 1 104 ? 5.609 -9.609 6.035 1 97 104 TYR A CA 1
ATOM 810 C C . TYR A 1 104 ? 6.301 -10.875 6.527 1 97 104 TYR A C 1
ATOM 812 O O . TYR A 1 104 ? 6.453 -11.836 5.773 1 97 104 TYR A O 1
ATOM 820 N N . GLU A 1 105 ? 6.562 -10.867 7.793 1 97.94 105 GLU A N 1
ATOM 821 C CA . GLU A 1 105 ? 7.453 -11.883 8.344 1 97.94 105 GLU A CA 1
ATOM 822 C C . GLU A 1 105 ? 6.691 -13.164 8.672 1 97.94 105 GLU A C 1
ATOM 824 O O . GLU A 1 105 ? 7.301 -14.203 8.922 1 97.94 105 GLU A O 1
ATOM 829 N N . THR A 1 106 ? 5.406 -13.102 8.617 1 97.5 106 THR A N 1
ATOM 830 C CA . THR A 1 106 ? 4.609 -14.312 8.789 1 97.5 106 THR A CA 1
ATOM 831 C C . THR A 1 106 ? 4.066 -14.797 7.449 1 97.5 106 THR A C 1
ATOM 833 O O . THR A 1 106 ? 3.346 -15.797 7.387 1 97.5 106 THR A O 1
ATOM 836 N N . GLY A 1 107 ? 4.336 -14.102 6.363 1 95.12 107 GLY A N 1
ATOM 837 C CA . GLY A 1 107 ? 3.947 -14.508 5.02 1 95.12 107 GLY A CA 1
ATOM 838 C C . GLY A 1 107 ? 2.479 -14.266 4.727 1 95.12 107 GLY A C 1
ATOM 839 O O . GLY A 1 107 ? 1.916 -14.875 3.812 1 95.12 107 GLY A O 1
ATOM 840 N N . LYS A 1 108 ? 1.879 -13.461 5.535 1 96.5 108 LYS A N 1
ATOM 841 C CA . LYS A 1 108 ? 0.458 -13.188 5.348 1 96.5 108 LYS A CA 1
ATOM 842 C C . LYS A 1 108 ? 0.228 -12.297 4.133 1 96.5 108 LYS A C 1
ATOM 844 O O . LYS A 1 108 ? -0.79 -12.422 3.447 1 96.5 108 LYS A O 1
ATOM 849 N N . VAL A 1 109 ? 1.169 -11.383 3.922 1 94.81 109 VAL A N 1
ATOM 850 C CA . VAL A 1 109 ? 1.094 -10.508 2.756 1 94.81 109 VAL A CA 1
ATOM 851 C C . VAL A 1 109 ? 2.457 -10.43 2.076 1 94.81 109 VAL A C 1
ATOM 853 O O . VAL A 1 109 ? 3.484 -10.719 2.695 1 94.81 109 VAL A O 1
ATOM 856 N N . ARG A 1 110 ? 2.387 -10.086 0.869 1 93.19 110 ARG A N 1
ATOM 857 C CA . ARG A 1 110 ? 3.629 -9.891 0.13 1 93.19 110 ARG A CA 1
ATOM 858 C C . ARG A 1 110 ? 4.359 -8.641 0.61 1 93.19 110 ARG A C 1
ATOM 860 O O . ARG A 1 110 ? 3.738 -7.59 0.814 1 93.19 110 ARG A O 1
ATOM 867 N N . THR A 1 111 ? 5.656 -8.844 0.791 1 94.94 111 THR A N 1
ATOM 868 C CA . THR A 1 111 ? 6.484 -7.684 1.111 1 94.94 111 THR A CA 1
ATOM 869 C C . THR A 1 111 ? 6.605 -6.754 -0.094 1 94.94 111 THR A C 1
ATOM 871 O O . THR A 1 111 ? 6.824 -7.211 -1.217 1 94.94 111 THR A O 1
ATOM 874 N N . PRO A 1 112 ? 6.473 -5.426 0.132 1 94.31 112 PRO A N 1
ATOM 875 C CA . PRO A 1 112 ? 6.613 -4.5 -0.994 1 94.31 112 PRO A CA 1
ATOM 876 C C . PRO A 1 112 ? 7.988 -4.586 -1.659 1 94.31 112 PRO A C 1
ATOM 878 O O . PRO A 1 112 ? 9 -4.773 -0.977 1 94.31 112 PRO A O 1
ATOM 881 N N . VAL A 1 113 ? 7.98 -4.355 -2.945 1 93.75 113 VAL A N 1
ATOM 882 C CA . VAL A 1 113 ? 9.195 -4.48 -3.746 1 93.75 113 VAL A CA 1
ATOM 883 C C . VAL A 1 113 ? 10.273 -3.557 -3.191 1 93.75 113 VAL A C 1
ATOM 885 O O . VAL A 1 113 ? 11.438 -3.951 -3.08 1 93.75 113 VAL A O 1
ATOM 888 N N . SER A 1 114 ? 9.906 -2.359 -2.842 1 94.94 114 SER A N 1
ATOM 889 C CA . SER A 1 114 ? 10.875 -1.389 -2.354 1 94.94 114 SER A CA 1
ATOM 890 C C . SER A 1 114 ? 11.492 -1.839 -1.032 1 94.94 114 SER A C 1
ATOM 892 O O . SER A 1 114 ? 12.672 -1.599 -0.777 1 94.94 114 SER A O 1
ATOM 894 N N . VAL A 1 115 ? 10.719 -2.443 -0.205 1 95.69 115 VAL A N 1
ATOM 895 C CA . VAL A 1 115 ? 11.242 -2.982 1.045 1 95.69 115 VAL A CA 1
ATOM 896 C C . VAL A 1 115 ? 12.195 -4.141 0.75 1 95.69 115 VAL A C 1
ATOM 898 O O . VAL A 1 115 ? 13.281 -4.215 1.32 1 95.69 115 VAL A O 1
ATOM 901 N N . MET A 1 116 ? 11.797 -4.977 -0.123 1 95.62 116 MET A N 1
ATOM 902 C CA . MET A 1 116 ? 12.656 -6.09 -0.512 1 95.62 116 MET A CA 1
ATOM 903 C C . MET A 1 116 ? 13.977 -5.582 -1.082 1 95.62 116 MET A C 1
ATOM 905 O O . MET A 1 116 ? 15.039 -6.121 -0.771 1 95.62 116 MET A O 1
ATOM 909 N N . GLN A 1 117 ? 13.891 -4.574 -1.875 1 95.12 117 GLN A N 1
ATOM 910 C CA . GLN A 1 117 ? 15.102 -4 -2.451 1 95.12 117 GLN A CA 1
ATOM 911 C C . GLN A 1 117 ? 16.016 -3.439 -1.365 1 95.12 117 GLN A C 1
ATOM 913 O O . GLN A 1 117 ? 17.219 -3.674 -1.384 1 95.12 117 GLN A O 1
ATOM 918 N N . LEU A 1 118 ? 15.477 -2.717 -0.477 1 95.5 118 LEU A N 1
ATOM 919 C CA . LEU A 1 118 ? 16.25 -2.145 0.622 1 95.5 118 LEU A CA 1
ATOM 920 C C . LEU A 1 118 ? 16.906 -3.238 1.448 1 95.5 118 LEU A C 1
ATOM 922 O O . LEU A 1 118 ? 18.094 -3.145 1.769 1 95.5 118 LEU A O 1
ATOM 926 N N . PHE A 1 119 ? 16.156 -4.246 1.72 1 96.38 119 PHE A N 1
ATOM 927 C CA . PHE A 1 119 ? 16.672 -5.312 2.574 1 96.38 119 PHE A CA 1
ATOM 928 C C . PHE A 1 119 ? 17.734 -6.121 1.855 1 96.38 119 PHE A C 1
ATOM 930 O O . PHE A 1 119 ? 18.719 -6.555 2.473 1 96.38 119 PHE A O 1
ATOM 937 N N . THR A 1 120 ? 17.531 -6.34 0.613 1 95.88 120 THR A N 1
ATOM 938 C CA . THR A 1 120 ? 18.562 -7.027 -0.156 1 95.88 120 THR A CA 1
ATOM 939 C C . THR A 1 120 ? 19.859 -6.227 -0.154 1 95.88 120 THR A C 1
ATOM 941 O O . THR A 1 120 ? 20.953 -6.785 0.042 1 95.88 120 THR A O 1
ATOM 944 N N . LEU A 1 121 ? 19.766 -4.938 -0.353 1 95.62 121 LEU A N 1
ATOM 945 C CA . LEU A 1 121 ? 20.922 -4.062 -0.307 1 95.62 121 LEU A CA 1
ATOM 946 C C . LEU A 1 121 ? 21.578 -4.105 1.068 1 95.62 121 LEU A C 1
ATOM 948 O O . LEU A 1 1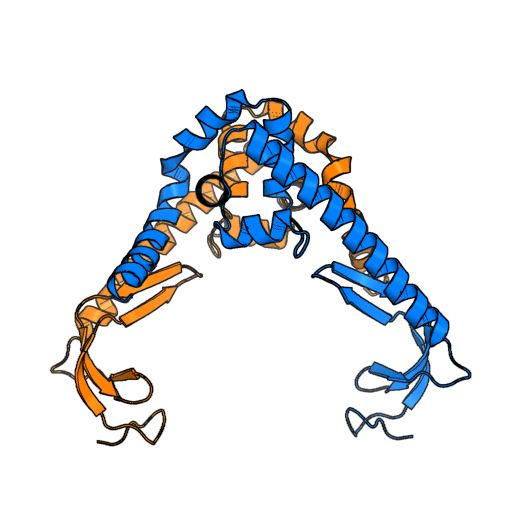21 ? 22.812 -4.211 1.173 1 95.62 121 LEU A O 1
ATOM 952 N N . LEU A 1 122 ? 20.781 -4.039 2.08 1 96.44 122 LEU A N 1
ATOM 953 C CA . LEU A 1 122 ? 21.297 -3.959 3.443 1 96.44 122 LEU A CA 1
ATOM 954 C C . LEU A 1 122 ? 21.875 -5.297 3.883 1 96.44 122 LEU A C 1
ATOM 956 O O . LEU A 1 122 ? 22.75 -5.34 4.758 1 96.44 122 LEU A O 1
ATOM 960 N N . ASP A 1 123 ? 21.297 -6.348 3.346 1 96.5 123 ASP A N 1
ATOM 961 C CA . ASP A 1 123 ? 21.891 -7.656 3.611 1 96.5 123 ASP A CA 1
ATOM 962 C C . ASP A 1 123 ? 23.344 -7.695 3.164 1 96.5 123 ASP A C 1
ATOM 964 O O . ASP A 1 123 ? 24.188 -8.281 3.838 1 96.5 123 ASP A O 1
ATOM 968 N N . ARG A 1 124 ? 23.641 -7.02 2.115 1 95.44 124 ARG A N 1
ATOM 969 C CA . ARG A 1 124 ? 25 -6.973 1.555 1 95.44 124 ARG A CA 1
ATOM 970 C C . ARG A 1 124 ? 25.812 -5.84 2.174 1 95.44 124 ARG A C 1
ATOM 972 O O . ARG A 1 124 ? 27.016 -5.965 2.355 1 95.44 124 ARG A O 1
ATOM 979 N N . HIS A 1 125 ? 25.125 -4.727 2.43 1 96.81 125 HIS A N 1
ATOM 980 C CA . HIS A 1 125 ? 25.781 -3.521 2.936 1 96.81 125 HIS A CA 1
ATOM 981 C C . HIS A 1 125 ? 25.094 -3.021 4.207 1 96.81 125 HIS A C 1
ATOM 983 O O . HIS A 1 125 ? 24.484 -1.948 4.211 1 96.81 125 HIS A O 1
ATOM 989 N N . PRO A 1 126 ? 25.281 -3.74 5.305 1 97.81 126 PRO A N 1
ATOM 990 C CA . PRO A 1 126 ? 24.578 -3.359 6.527 1 97.81 126 PRO A CA 1
ATOM 991 C C . PRO A 1 126 ? 24.984 -1.978 7.035 1 97.81 126 PRO A C 1
ATOM 993 O O . PRO A 1 126 ? 24.219 -1.341 7.77 1 97.81 126 PRO A O 1
ATOM 996 N N . GLU A 1 127 ? 26.125 -1.48 6.566 1 96.31 127 GLU A N 1
ATOM 997 C CA . GLU A 1 127 ? 26.625 -0.183 7.02 1 96.31 127 GLU A CA 1
ATOM 998 C C . GLU A 1 127 ? 25.75 0.953 6.48 1 96.31 127 GLU A C 1
ATOM 1000 O O . GLU A 1 127 ? 25.766 2.057 7.027 1 96.31 127 GLU A O 1
ATOM 1005 N N . LEU A 1 128 ? 24.969 0.743 5.426 1 96.75 128 LEU A N 1
ATOM 1006 C CA . LEU A 1 128 ? 24.094 1.761 4.836 1 96.75 128 LEU A CA 1
ATOM 1007 C C . LEU A 1 128 ? 22.938 2.102 5.766 1 96.75 128 LEU A C 1
ATOM 1009 O O . LEU A 1 128 ? 22.281 3.123 5.586 1 96.75 128 LEU A O 1
ATOM 1013 N N . LEU A 1 129 ? 22.672 1.25 6.773 1 96.38 129 LEU A N 1
ATOM 1014 C CA . LEU A 1 129 ? 21.562 1.496 7.703 1 96.38 129 LEU A CA 1
ATOM 1015 C C . LEU A 1 129 ? 21.75 2.828 8.422 1 96.38 129 LEU A C 1
ATOM 1017 O O . LEU A 1 129 ? 20.781 3.545 8.672 1 96.38 129 LEU A O 1
ATOM 1021 N N . GLU A 1 130 ? 22.922 3.135 8.734 1 93.75 130 GLU A N 1
ATOM 1022 C CA . GLU A 1 130 ? 23.188 4.391 9.43 1 93.75 130 GLU A CA 1
ATOM 1023 C C . GLU A 1 130 ? 22.797 5.59 8.57 1 93.75 130 GLU A C 1
ATOM 1025 O O . GLU A 1 130 ? 22.25 6.57 9.078 1 93.75 130 GLU A O 1
ATOM 1030 N N . GLU A 1 131 ? 23.125 5.508 7.32 1 92.44 131 GLU A N 1
ATOM 1031 C CA . GLU A 1 131 ? 22.719 6.578 6.406 1 92.44 131 GLU A CA 1
ATOM 1032 C C . GLU A 1 131 ? 21.203 6.664 6.285 1 92.44 131 GLU A C 1
ATOM 1034 O O . GLU A 1 131 ? 20.641 7.762 6.27 1 92.44 131 GLU A O 1
ATOM 1039 N N . ILE A 1 132 ? 20.594 5.543 6.25 1 93.69 132 ILE A N 1
ATOM 1040 C CA . ILE A 1 132 ? 19.141 5.48 6.113 1 93.69 132 ILE A CA 1
ATOM 1041 C C . ILE A 1 132 ? 18.469 6.078 7.352 1 93.69 132 ILE A C 1
ATOM 1043 O O . ILE A 1 132 ? 17.5 6.828 7.242 1 93.69 132 ILE A O 1
ATOM 1047 N N . ARG A 1 133 ? 19.016 5.824 8.438 1 90.56 133 ARG A N 1
ATOM 1048 C CA . ARG A 1 133 ? 18.484 6.34 9.703 1 90.56 133 ARG A CA 1
ATOM 1049 C C . ARG A 1 133 ? 18.562 7.859 9.75 1 90.56 133 ARG A C 1
ATOM 1051 O O . ARG A 1 133 ? 17.75 8.516 10.406 1 90.56 133 ARG A O 1
ATOM 1058 N N . GLN A 1 134 ? 19.547 8.328 9.125 1 84.56 134 GLN A N 1
ATOM 1059 C CA . GLN A 1 134 ? 19.781 9.766 9.148 1 84.56 134 GLN A CA 1
ATOM 1060 C C . GLN A 1 134 ? 18.891 10.484 8.133 1 84.56 134 GLN A C 1
ATOM 1062 O O . GLN A 1 134 ? 18.734 11.711 8.203 1 84.56 134 GLN A O 1
ATOM 1067 N N . ASN A 1 135 ? 18.469 9.688 7.223 1 72.25 135 ASN A N 1
ATOM 1068 C CA . ASN A 1 135 ? 17.625 10.289 6.195 1 72.25 135 ASN A CA 1
ATOM 1069 C C . ASN A 1 135 ? 16.312 10.812 6.777 1 72.25 135 ASN A C 1
ATOM 1071 O O . ASN A 1 135 ? 15.359 11.055 6.043 1 72.25 135 ASN A O 1
ATOM 1075 N N . ARG A 1 136 ? 16.297 10.93 8.172 1 57.31 136 ARG A N 1
ATOM 1076 C CA . ARG A 1 136 ? 15.07 11.219 8.891 1 57.31 136 ARG A CA 1
ATOM 1077 C C . ARG A 1 136 ? 14.219 12.234 8.141 1 57.31 136 ARG A C 1
ATOM 1079 O O . ARG A 1 136 ? 12.992 12.148 8.125 1 57.31 136 ARG A O 1
ATOM 1086 N N . TYR A 1 137 ? 14.93 13.352 7.949 1 52 137 TYR A N 1
ATOM 1087 C CA . TYR A 1 137 ? 14.242 14.594 7.625 1 52 137 TYR A CA 1
ATOM 1088 C C . TYR A 1 137 ? 13.383 14.438 6.379 1 52 137 TYR A C 1
ATOM 1090 O O . TYR A 1 137 ? 12.297 15.008 6.285 1 52 137 TYR A O 1
ATOM 1098 N N . ARG A 1 138 ? 13.992 13.867 5.371 1 51.03 138 ARG A N 1
ATOM 1099 C CA . ARG A 1 138 ? 13.234 13.945 4.125 1 51.03 138 ARG A CA 1
ATOM 1100 C C . ARG A 1 138 ? 11.969 13.094 4.203 1 51.03 138 ARG A C 1
ATOM 1102 O O . ARG A 1 138 ? 10.977 13.391 3.539 1 51.03 138 ARG A O 1
ATOM 1109 N N . THR A 1 139 ? 12.023 12.148 5.168 1 48.91 139 THR A N 1
ATOM 1110 C CA . THR A 1 139 ? 10.875 11.258 5.324 1 48.91 139 THR A CA 1
ATOM 1111 C C . THR A 1 139 ? 9.906 11.797 6.367 1 48.91 139 THR A C 1
ATOM 1113 O O . THR A 1 139 ? 8.727 11.438 6.367 1 48.91 139 THR A O 1
ATOM 1116 N N . ARG A 1 140 ? 10.453 12.492 7.418 1 49.94 140 ARG A N 1
ATOM 1117 C CA . ARG A 1 140 ? 9.703 12.938 8.586 1 49.94 140 ARG A CA 1
ATOM 1118 C C . ARG A 1 140 ? 8.562 13.859 8.188 1 49.94 140 ARG A C 1
ATOM 1120 O O . ARG A 1 140 ? 7.559 13.969 8.898 1 49.94 140 ARG A O 1
ATOM 1127 N N . GLY A 1 141 ? 8.906 14.688 7.145 1 47.22 141 GLY A N 1
ATOM 1128 C CA . GLY A 1 141 ? 7.676 15.43 6.902 1 47.22 141 GLY A CA 1
ATOM 1129 C C . GLY A 1 141 ? 6.434 14.555 6.969 1 47.22 141 GLY A C 1
ATOM 1130 O O . GLY A 1 141 ? 5.34 15.047 7.262 1 47.22 141 GLY A O 1
ATOM 1131 N N . THR A 1 142 ? 6.664 13.281 6.672 1 45.12 142 THR A N 1
ATOM 1132 C CA . THR A 1 142 ? 5.602 12.289 6.59 1 45.12 142 THR A CA 1
ATOM 1133 C C . THR A 1 142 ? 5.203 11.805 7.984 1 45.12 142 THR A C 1
ATOM 1135 O O . THR A 1 142 ? 4.027 11.539 8.242 1 45.12 142 THR A O 1
ATOM 1138 N N . GLN A 1 143 ? 6.27 11.461 8.82 1 45.12 143 GLN A N 1
ATOM 1139 C CA . GLN A 1 143 ? 6.016 10.836 10.117 1 45.12 143 GLN A CA 1
ATOM 1140 C C . GLN A 1 143 ? 5.27 11.789 11.047 1 45.12 143 GLN A C 1
ATOM 1142 O O . GLN A 1 143 ? 4.449 11.359 11.859 1 45.12 143 GLN A O 1
ATOM 1147 N N . GLU A 1 144 ? 5.742 13.023 11 1 46.91 144 GLU A N 1
ATOM 1148 C CA . GLU A 1 144 ? 5.062 13.938 11.906 1 46.91 144 GLU A CA 1
ATOM 1149 C C . GLU A 1 144 ? 3.557 13.953 11.656 1 46.91 144 GLU A C 1
ATOM 1151 O O . GLU A 1 144 ? 2.766 14.109 12.586 1 46.91 144 GLU A O 1
ATOM 1156 N N . LEU A 1 145 ? 3.283 13.758 10.492 1 47.03 145 LEU A N 1
ATOM 1157 C CA . LEU A 1 145 ? 1.842 13.758 10.266 1 47.03 145 LEU A CA 1
ATOM 1158 C C . LEU A 1 145 ? 1.19 12.531 10.906 1 47.03 145 LEU A C 1
ATOM 1160 O O . LEU A 1 145 ? 0.041 12.594 11.352 1 47.03 145 LEU A O 1
ATOM 1164 N N . ARG A 1 146 ? 1.96 11.43 11.086 1 47.03 146 ARG A N 1
ATOM 1165 C CA . ARG A 1 146 ? 1.41 10.25 11.742 1 47.03 146 ARG A CA 1
ATOM 1166 C C . ARG A 1 146 ? 1.447 10.391 13.258 1 47.03 146 ARG A C 1
ATOM 1168 O O . ARG A 1 146 ? 0.606 9.828 13.961 1 47.03 146 ARG A O 1
ATOM 1175 N N . GLU A 1 147 ? 2.57 10.844 13.891 1 43.12 147 GLU A N 1
ATOM 1176 C CA . GLU A 1 147 ? 2.715 10.93 15.344 1 43.12 147 GLU A CA 1
ATOM 1177 C C . GLU A 1 147 ? 1.569 11.727 15.961 1 43.12 147 GLU A C 1
ATOM 1179 O O . GLU A 1 147 ? 1.155 11.445 17.094 1 43.12 147 GLU A O 1
ATOM 1184 N N . GLU A 1 148 ? 1.104 12.586 15.266 1 40.16 148 GLU A N 1
ATOM 1185 C CA . GLU A 1 148 ? -0.031 13.25 15.898 1 40.16 148 GLU A CA 1
ATOM 1186 C C . GLU A 1 148 ? -1.233 12.312 15.992 1 40.16 148 GLU A C 1
ATOM 1188 O O . GLU A 1 148 ? -1.982 12.352 16.969 1 40.16 148 GLU A O 1
ATOM 1193 N N . VAL A 1 149 ? -1.315 11.312 15.25 1 37.47 149 VAL A N 1
ATOM 1194 C CA . VAL A 1 149 ? -2.418 10.359 15.336 1 37.47 149 VAL A CA 1
ATOM 1195 C C . VAL A 1 149 ? -2.107 9.305 16.406 1 37.47 149 VAL A C 1
ATOM 1197 O O . VAL A 1 149 ? -2.988 8.906 17.172 1 37.47 149 VAL A O 1
ATOM 1200 N N . SER A 1 150 ? -0.825 8.695 16.406 1 40.25 150 SER A N 1
ATOM 1201 C CA . SER A 1 150 ? -0.535 7.668 17.406 1 40.25 150 SER A CA 1
ATOM 1202 C C . SER A 1 150 ? -0.6 8.234 18.828 1 40.25 150 SER A C 1
ATOM 1204 O O . SER A 1 150 ? -0.996 7.539 19.766 1 40.25 150 SER A O 1
ATOM 1206 N N . ALA A 1 151 ? -0.086 9.391 19.094 1 39.88 151 ALA A N 1
ATOM 1207 C CA . ALA A 1 151 ? -0.133 10.008 20.422 1 39.88 151 ALA A CA 1
ATOM 1208 C C . ALA A 1 151 ? -1.572 10.18 20.891 1 39.88 151 ALA A C 1
ATOM 1210 O O . ALA A 1 151 ? -1.853 10.086 22.094 1 39.88 151 ALA A O 1
ATOM 1211 N N . GLN A 1 152 ? -2.453 10.383 19.969 1 34.22 152 GLN A N 1
ATOM 1212 C CA . GLN A 1 152 ? -3.818 10.508 20.469 1 34.22 152 GLN A CA 1
ATOM 1213 C C . GLN A 1 152 ? -4.379 9.148 20.891 1 34.22 152 GLN A C 1
ATOM 1215 O O . GLN A 1 152 ? -5.367 9.078 21.625 1 34.22 152 GLN A O 1
ATOM 1220 N N . LYS A 1 153 ? -3.891 8.047 20.312 1 40.59 153 LYS A N 1
ATOM 1221 C CA . LYS A 1 153 ? -4.383 6.77 20.812 1 40.59 153 LYS A CA 1
ATOM 1222 C C . LYS A 1 153 ? -3.871 6.5 22.219 1 40.59 153 LYS A C 1
ATOM 1224 O O . LYS A 1 153 ? -4.594 5.953 23.062 1 40.59 153 LYS A O 1
ATOM 1229 N N . GLU A 1 154 ? -2.689 6.836 22.531 1 37.75 154 GLU A N 1
ATOM 1230 C CA . GLU A 1 154 ? -2.205 6.547 23.875 1 37.75 154 GLU A CA 1
ATOM 1231 C C . GLU A 1 154 ? -2.941 7.383 24.906 1 37.75 154 GLU A C 1
ATOM 1233 O O . GLU A 1 154 ? -3.008 7.008 26.078 1 37.75 154 GLU A O 1
ATOM 1238 N N . LEU A 1 155 ? -3.471 8.492 24.562 1 34.62 155 LEU A N 1
ATOM 1239 C CA . LEU A 1 155 ? -4.164 9.273 25.578 1 34.62 155 LEU A CA 1
ATOM 1240 C C . LEU A 1 155 ? -5.586 8.758 25.781 1 34.62 155 LEU A C 1
ATOM 1242 O O . LEU A 1 155 ? -6.242 9.117 26.766 1 34.62 155 LEU A O 1
ATOM 1246 N N . THR A 1 156 ? -6.086 7.938 24.766 1 34.56 156 THR A N 1
ATOM 1247 C CA . THR A 1 156 ? -7.434 7.453 25.031 1 34.56 156 THR A CA 1
ATOM 1248 C C . THR A 1 156 ? -7.395 6.035 25.594 1 34.56 156 THR A C 1
ATOM 1250 O O . THR A 1 156 ? -8.438 5.477 25.969 1 34.56 156 THR A O 1
ATOM 1253 N N . ASP A 1 157 ? -6.297 5.316 25.516 1 29.89 157 ASP A N 1
ATOM 1254 C CA . ASP A 1 157 ? -6.316 4.117 26.344 1 29.89 157 ASP A CA 1
ATOM 1255 C C . ASP A 1 157 ? -5.934 4.445 27.781 1 29.89 157 ASP A C 1
ATOM 1257 O O . ASP A 1 157 ? -5.027 5.246 28.031 1 29.89 157 ASP A O 1
ATOM 1261 N N . MET B 1 1 ? -32 18.016 20.359 1 86.88 1 MET B N 1
ATOM 1262 C CA . MET B 1 1 ? -32.531 17.672 19.047 1 86.88 1 MET B CA 1
ATOM 1263 C C . MET B 1 1 ? -32 16.312 18.578 1 86.88 1 MET B C 1
ATOM 1265 O O . MET B 1 1 ? -30.938 15.883 19 1 86.88 1 MET B O 1
ATOM 1269 N N . ARG B 1 2 ? -32.844 15.664 17.766 1 95.31 2 ARG B N 1
ATOM 1270 C CA . ARG B 1 2 ? -32.438 14.367 17.234 1 95.31 2 ARG B CA 1
ATOM 1271 C C . ARG B 1 2 ? -31.422 14.523 16.109 1 95.31 2 ARG B C 1
ATOM 1273 O O . ARG B 1 2 ? -31.531 15.43 15.289 1 95.31 2 ARG B O 1
ATOM 1280 N N . CYS B 1 3 ? -30.422 13.633 16.156 1 97.38 3 CYS B N 1
ATOM 1281 C CA . CYS B 1 3 ? -29.375 13.672 15.148 1 97.38 3 CYS B CA 1
ATOM 1282 C C . CYS B 1 3 ? -29.953 13.422 13.758 1 97.38 3 CYS B C 1
ATOM 1284 O O . CYS B 1 3 ? -30.609 12.398 13.523 1 97.38 3 CYS B O 1
ATOM 1286 N N . SER B 1 4 ? -29.734 14.281 12.883 1 95.5 4 SER B N 1
ATOM 1287 C CA . SER B 1 4 ? -30.297 14.18 11.539 1 95.5 4 SER B CA 1
ATOM 1288 C C . SER B 1 4 ? -29.578 13.125 10.711 1 95.5 4 SER B C 1
ATOM 1290 O O . SER B 1 4 ? -30.094 12.664 9.688 1 95.5 4 SER B O 1
ATOM 1292 N N . LEU B 1 5 ? -28.406 12.789 11.148 1 94.5 5 LEU B N 1
ATOM 1293 C CA . LEU B 1 5 ? -27.609 11.844 10.383 1 94.5 5 LEU B CA 1
ATOM 1294 C C . LEU B 1 5 ? -27.984 10.406 10.734 1 94.5 5 LEU B C 1
ATOM 1296 O O . LEU B 1 5 ? -28.344 9.617 9.852 1 94.5 5 LEU B O 1
ATOM 1300 N N . CYS B 1 6 ? -28.047 10.023 12.047 1 96.69 6 CYS B N 1
ATOM 1301 C CA . CYS B 1 6 ? -28.297 8.633 12.398 1 96.69 6 CYS B CA 1
ATOM 1302 C C . CYS B 1 6 ? -29.75 8.438 12.805 1 96.69 6 CYS B C 1
ATOM 1304 O O . CYS B 1 6 ? -30.234 7.301 12.875 1 96.69 6 CYS B O 1
ATOM 1306 N N . GLY B 1 7 ? -30.469 9.438 13.227 1 96 7 GLY B N 1
ATOM 1307 C CA . GLY B 1 7 ? -31.875 9.406 13.594 1 96 7 GLY B CA 1
ATOM 1308 C C . GLY B 1 7 ? -32.125 8.875 14.984 1 96 7 GLY B C 1
ATOM 1309 O O . GLY B 1 7 ? -33.25 8.797 15.438 1 96 7 GLY B O 1
ATOM 1310 N N . LYS B 1 8 ? -31.188 8.516 15.727 1 96.81 8 LYS B N 1
ATOM 1311 C CA . LYS B 1 8 ? -31.344 7.836 17.016 1 96.81 8 LYS B CA 1
ATOM 1312 C C . LYS B 1 8 ? -30.688 8.633 18.141 1 96.81 8 LYS B C 1
ATOM 1314 O O . LYS B 1 8 ? -31.203 8.672 19.25 1 96.81 8 LYS B O 1
ATOM 1319 N N . GLY B 1 9 ? -29.656 9.25 17.938 1 97.38 9 GLY B N 1
ATOM 1320 C CA . GLY B 1 9 ? -28.906 9.953 18.969 1 97.38 9 GLY B CA 1
ATOM 1321 C C . GLY B 1 9 ? -29.422 11.352 19.234 1 97.38 9 GLY B C 1
ATOM 1322 O O . GLY B 1 9 ? -30.172 11.906 18.422 1 97.38 9 GLY B O 1
ATOM 1323 N N . GLU B 1 10 ? -29.141 11.93 20.453 1 97.69 10 GLU B N 1
ATOM 1324 C CA . GLU B 1 10 ? -29.375 13.32 20.812 1 97.69 10 GLU B CA 1
ATOM 1325 C C . GLU B 1 10 ? -28.141 14.18 20.578 1 97.69 10 GLU B C 1
ATOM 1327 O O . GLU B 1 10 ? -27.016 13.758 20.844 1 97.69 10 GLU B O 1
ATOM 1332 N N . VAL B 1 11 ? -28.438 15.352 20.047 1 97.56 11 VAL B N 1
ATOM 1333 C CA . VAL B 1 11 ? -27.359 16.312 19.781 1 97.56 11 VAL B CA 1
ATOM 1334 C C . VAL B 1 11 ? -27.141 17.188 21 1 97.56 11 VAL B C 1
ATOM 1336 O O . VAL B 1 11 ? -28.078 17.859 21.469 1 97.56 11 VAL B O 1
ATOM 1339 N N . VAL B 1 12 ? -25.906 17.234 21.594 1 97.25 12 VAL B N 1
ATOM 1340 C CA . VAL B 1 12 ? -25.594 17.953 22.828 1 97.25 12 VAL B CA 1
ATOM 1341 C C . VAL B 1 12 ? -24.359 18.812 22.641 1 97.25 12 VAL B C 1
ATOM 1343 O O . VAL B 1 12 ? -23.453 18.453 21.875 1 97.25 12 VAL B O 1
ATOM 1346 N N . ALA B 1 13 ? -24.359 19.922 23.422 1 96.81 13 ALA B N 1
ATOM 1347 C CA . ALA B 1 13 ? -23.188 20.797 23.375 1 96.81 13 ALA B CA 1
ATOM 1348 C C . ALA B 1 13 ? -21.953 20.109 23.938 1 96.81 13 ALA B C 1
ATOM 1350 O O . ALA B 1 13 ? -22.062 19.359 24.906 1 96.81 13 ALA B O 1
ATOM 1351 N N . GLY B 1 14 ? -20.781 20.312 23.266 1 96.75 14 GLY B N 1
ATOM 1352 C CA . GLY B 1 14 ? -19.531 19.75 23.75 1 96.75 14 GLY B CA 1
ATOM 1353 C C . GLY B 1 14 ? -18.328 20.219 22.969 1 96.75 14 GLY B C 1
ATOM 1354 O O . GLY B 1 14 ? -18.453 21.031 22.062 1 96.75 14 GLY B O 1
ATOM 1355 N N . THR B 1 15 ? -17.109 19.891 23.484 1 98 15 THR B N 1
ATOM 1356 C CA . THR B 1 15 ? -15.828 20.125 22.844 1 98 15 THR B CA 1
ATOM 1357 C C . THR B 1 15 ? -15.109 18.812 22.562 1 98 15 THR B C 1
ATOM 1359 O O . THR B 1 15 ? -15.016 17.953 23.438 1 98 15 THR B O 1
ATOM 1362 N N . ARG B 1 16 ? -14.688 18.672 21.266 1 97.19 16 ARG B N 1
ATOM 1363 C CA . ARG B 1 16 ? -14.047 17.422 20.875 1 97.19 16 ARG B CA 1
ATOM 1364 C C . ARG B 1 16 ? -12.914 17.672 19.891 1 97.19 16 ARG B C 1
ATOM 1366 O O . ARG B 1 16 ? -12.82 18.75 19.297 1 97.19 16 ARG B O 1
ATOM 1373 N N . ASP B 1 17 ? -12.055 16.703 19.875 1 97.62 17 ASP B N 1
ATOM 1374 C CA . ASP B 1 17 ? -11.117 16.609 18.75 1 97.62 17 ASP B CA 1
ATOM 1375 C C . ASP B 1 17 ? -11.781 15.992 17.531 1 97.62 17 ASP B C 1
ATOM 1377 O O . ASP B 1 17 ? -12.375 14.914 17.625 1 97.62 17 ASP B O 1
ATOM 1381 N N . VAL B 1 18 ? -11.672 16.641 16.391 1 97.06 18 VAL B N 1
ATOM 1382 C CA . VAL B 1 18 ? -12.359 16.203 15.188 1 97.06 18 VAL B CA 1
ATOM 1383 C C . VAL B 1 18 ? -11.359 15.555 14.227 1 97.06 18 VAL B C 1
ATOM 1385 O O . VAL B 1 18 ? -10.398 16.203 13.805 1 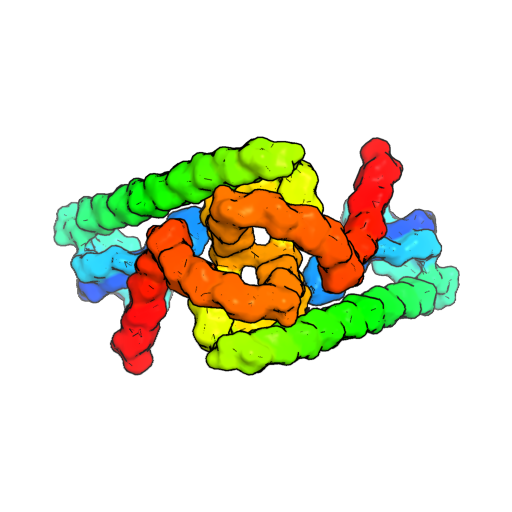97.06 18 VAL B O 1
ATOM 1388 N N . PRO B 1 19 ? -11.578 14.32 13.891 1 96.75 19 PRO B N 1
ATOM 1389 C CA . PRO B 1 19 ? -10.672 13.664 12.953 1 96.75 19 PRO B CA 1
ATOM 1390 C C . PRO B 1 19 ? -10.797 14.203 11.531 1 96.75 19 PRO B C 1
ATOM 1392 O O . PRO B 1 19 ? -11.891 14.578 11.102 1 96.75 19 PRO B O 1
ATOM 1395 N N . PHE B 1 20 ? -9.641 14.227 10.891 1 96.56 20 PHE B N 1
ATOM 1396 C CA . PHE B 1 20 ? -9.602 14.711 9.516 1 96.56 20 PHE B CA 1
ATOM 1397 C C . PHE B 1 20 ? -8.562 13.945 8.703 1 96.56 20 PHE B C 1
ATOM 1399 O O . PHE B 1 20 ? -7.453 13.695 9.188 1 96.56 20 PHE B O 1
ATOM 1406 N N . THR B 1 21 ? -9 13.5 7.547 1 96.62 21 THR B N 1
ATOM 1407 C CA . THR B 1 21 ? -8.109 12.789 6.641 1 96.62 21 THR B CA 1
ATOM 1408 C C . THR B 1 21 ? -8.008 13.516 5.305 1 96.62 21 THR B C 1
ATOM 1410 O O . THR B 1 21 ? -9.016 13.945 4.742 1 96.62 21 THR B O 1
ATOM 1413 N N . TYR B 1 22 ? -6.781 13.719 4.887 1 95.38 22 TYR B N 1
ATOM 1414 C CA . TYR B 1 22 ? -6.527 14.336 3.592 1 95.38 22 TYR B CA 1
ATOM 1415 C C . TYR B 1 22 ? -5.383 13.641 2.865 1 95.38 22 TYR B C 1
ATOM 1417 O O . TYR B 1 22 ? -4.277 13.531 3.396 1 95.38 22 TYR B O 1
ATOM 1425 N N . LYS B 1 23 ? -5.637 13.109 1.665 1 93.44 23 LYS B N 1
ATOM 1426 C CA . LYS B 1 23 ? -4.68 12.367 0.848 1 93.44 23 LYS B CA 1
ATOM 1427 C C . LYS B 1 23 ? -3.994 11.273 1.658 1 93.44 23 LYS B C 1
ATOM 1429 O O . LYS B 1 23 ? -2.771 11.125 1.606 1 93.44 23 LYS B O 1
ATOM 1434 N N . GLY B 1 24 ? -4.859 10.648 2.41 1 91.31 24 GLY B N 1
ATOM 1435 C CA . GLY B 1 24 ? -4.418 9.477 3.148 1 91.31 24 GLY B CA 1
ATOM 1436 C C . GLY B 1 24 ? -3.738 9.812 4.461 1 91.31 24 GLY B C 1
ATOM 1437 O O . GLY B 1 24 ? -3.4 8.922 5.238 1 91.31 24 GLY B O 1
ATOM 1438 N N . GLN B 1 25 ? -3.545 11.109 4.711 1 92.25 25 GLN B N 1
ATOM 1439 C CA . GLN B 1 25 ? -2.932 11.531 5.961 1 92.25 25 GLN B CA 1
ATOM 1440 C C . GLN B 1 25 ? -3.99 11.914 6.992 1 92.25 25 GLN B C 1
ATOM 1442 O O . GLN B 1 25 ? -4.973 12.586 6.668 1 92.25 25 GLN B O 1
ATOM 1447 N N . LYS B 1 26 ? -3.74 11.43 8.18 1 94.12 26 LYS B N 1
ATOM 1448 C CA . LYS B 1 26 ? -4.75 11.625 9.219 1 94.12 26 LYS B CA 1
ATOM 1449 C C . LYS B 1 26 ? -4.266 12.609 10.281 1 94.12 26 LYS B C 1
ATOM 1451 O O . LYS B 1 26 ? -3.068 12.68 10.57 1 94.12 26 LYS B O 1
ATOM 1456 N N . THR B 1 27 ? -5.18 13.352 10.828 1 95.31 27 THR B N 1
ATOM 1457 C CA . THR B 1 27 ? -4.906 14.258 11.938 1 95.31 27 THR B CA 1
ATOM 1458 C C . THR B 1 27 ? -6.164 14.492 12.773 1 95.31 27 THR B C 1
ATOM 1460 O O . THR B 1 27 ? -7.211 13.898 12.5 1 95.31 27 THR B O 1
ATOM 1463 N N . PHE B 1 28 ? -6.035 15.219 13.875 1 97 28 PHE B N 1
ATOM 1464 C CA . PHE B 1 28 ? -7.145 15.703 14.695 1 97 28 PHE B CA 1
ATOM 1465 C C . PHE B 1 28 ? -7.078 17.219 14.859 1 97 28 PHE B C 1
ATOM 1467 O O . PHE B 1 28 ? -6.02 17.766 15.172 1 97 28 PHE B O 1
ATOM 1474 N N . ILE B 1 29 ? -8.219 17.828 14.555 1 97.62 29 ILE B N 1
ATOM 1475 C CA . ILE B 1 29 ? -8.328 19.234 14.898 1 97.62 29 ILE B CA 1
ATOM 1476 C C . ILE B 1 29 ? -8.828 19.391 16.344 1 97.62 29 ILE B C 1
ATOM 1478 O O . ILE B 1 29 ? -9.898 18.891 16.672 1 97.62 29 ILE B O 1
ATOM 1482 N N . LYS B 1 30 ? -8.055 20.078 17.109 1 96.88 30 LYS B N 1
ATOM 1483 C CA . LYS B 1 30 ? -8.211 19.969 18.547 1 96.88 30 LYS B CA 1
ATOM 1484 C C . LYS B 1 30 ? -9.242 20.969 19.078 1 96.88 30 LYS B C 1
ATOM 1486 O O . LYS B 1 30 ? -9.328 22.094 18.578 1 96.88 30 LYS B O 1
ATOM 1491 N N . ASN B 1 31 ? -9.891 20.484 20.062 1 97.44 31 ASN B N 1
ATOM 1492 C CA . ASN B 1 31 ? -10.68 21.344 20.953 1 97.44 31 ASN B CA 1
ATOM 1493 C C . ASN B 1 31 ? -11.711 22.156 20.172 1 97.44 31 ASN B C 1
ATOM 1495 O O . ASN B 1 31 ? -11.789 23.375 20.328 1 97.44 31 ASN B O 1
ATOM 1499 N N . ILE B 1 32 ? -12.602 21.484 19.453 1 98.25 32 ILE B N 1
ATOM 1500 C CA . ILE B 1 32 ? -13.617 22.172 18.641 1 98.25 32 ILE B CA 1
ATOM 1501 C C . ILE B 1 32 ? -14.945 22.188 19.391 1 98.25 32 ILE B C 1
ATOM 1503 O O . ILE B 1 32 ? -15.516 21.125 19.672 1 98.25 32 ILE B O 1
ATOM 1507 N N . ARG B 1 33 ? -15.398 23.375 19.734 1 98.25 33 ARG B N 1
ATOM 1508 C CA . ARG B 1 33 ? -16.719 23.516 20.344 1 98.25 33 ARG B CA 1
ATOM 1509 C C . ARG B 1 33 ? -17.828 23.359 19.297 1 98.25 33 ARG B C 1
ATOM 1511 O O . ARG B 1 33 ? -17.766 23.969 18.234 1 98.25 33 ARG B O 1
ATOM 1518 N N . GLY B 1 34 ? -18.766 22.562 19.578 1 97.5 34 GLY B N 1
ATOM 1519 C CA . GLY B 1 34 ? -19.922 22.328 18.734 1 97.5 34 GLY B CA 1
ATOM 1520 C C . GLY B 1 34 ? -21 21.5 19.422 1 97.5 34 GLY B C 1
ATOM 1521 O O . GLY B 1 34 ? -21.062 21.469 20.656 1 97.5 34 GLY B O 1
ATOM 1522 N N . GLU B 1 35 ? -21.938 21.094 18.594 1 97.69 35 GLU B N 1
ATOM 1523 C CA . GLU B 1 35 ? -22.906 20.109 19.047 1 97.69 35 GLU B CA 1
ATOM 1524 C C . GLU B 1 35 ? -22.641 18.734 18.422 1 97.69 35 GLU B C 1
ATOM 1526 O O . GLU B 1 35 ? -22.297 18.641 17.25 1 97.69 35 GLU B O 1
ATOM 1531 N N . TYR B 1 36 ? -22.719 17.734 19.266 1 98.06 36 TYR B N 1
ATOM 1532 C CA . TYR B 1 36 ? -22.328 16.406 18.812 1 98.06 36 TYR B CA 1
ATOM 1533 C C . TYR B 1 36 ? -23.391 15.367 19.172 1 98.06 36 TYR B C 1
ATOM 1535 O O . TYR B 1 36 ? -23.953 15.414 20.25 1 98.06 36 TYR B O 1
ATOM 1543 N N . CYS B 1 37 ? -23.641 14.594 18.219 1 98 37 CYS B N 1
ATOM 1544 C CA . CYS B 1 37 ? -24.516 13.461 18.5 1 98 37 CYS B CA 1
ATOM 1545 C C . CYS B 1 37 ? -23.891 12.531 19.531 1 98 37 CYS B C 1
ATOM 1547 O O . CYS B 1 37 ? -22.719 12.164 19.406 1 98 37 CYS B O 1
ATOM 1549 N N . ASN B 1 38 ? -24.641 12.086 20.5 1 97 38 ASN B N 1
ATOM 1550 C CA . ASN B 1 38 ? -24.109 11.234 21.562 1 97 38 ASN B CA 1
ATOM 1551 C C . ASN B 1 38 ? -24.141 9.758 21.156 1 97 38 ASN B C 1
ATOM 1553 O O . ASN B 1 38 ? -23.75 8.891 21.938 1 97 38 ASN B O 1
ATOM 1557 N N . ARG B 1 39 ? -24.531 9.469 19.938 1 96.94 39 ARG B N 1
ATOM 1558 C CA . ARG B 1 39 ? -24.594 8.094 19.438 1 96.94 39 ARG B CA 1
ATOM 1559 C C . ARG B 1 39 ? -23.547 7.875 18.344 1 96.94 39 ARG B C 1
ATOM 1561 O O . ARG B 1 39 ? -22.734 6.965 18.422 1 96.94 39 ARG B O 1
ATOM 1568 N N . CYS B 1 40 ? -23.578 8.648 17.25 1 96.88 40 CYS B N 1
ATOM 1569 C CA . CYS B 1 40 ? -22.703 8.398 16.109 1 96.88 40 CYS B CA 1
ATOM 1570 C C . CYS B 1 40 ? -21.516 9.359 16.109 1 96.88 40 CYS B C 1
ATOM 1572 O O . CYS B 1 40 ? -20.594 9.203 15.32 1 96.88 40 CYS B O 1
ATOM 1574 N N . GLY B 1 41 ? -21.609 10.43 16.828 1 95.75 41 GLY B N 1
ATOM 1575 C CA . GLY B 1 41 ? -20.469 11.336 16.969 1 95.75 41 GLY B CA 1
ATOM 1576 C C . GLY B 1 41 ? -20.469 12.445 15.938 1 95.75 41 GLY B C 1
ATOM 1577 O O . GLY B 1 41 ? -19.578 13.305 15.945 1 95.75 41 GLY B O 1
ATOM 1578 N N . GLU B 1 42 ? -21.516 12.617 15.219 1 96.44 42 GLU B N 1
ATOM 1579 C CA . GLU B 1 42 ? -21.562 13.656 14.195 1 96.44 42 GLU B CA 1
ATOM 1580 C C . GLU B 1 42 ? -21.547 15.047 14.82 1 96.44 42 GLU B C 1
ATOM 1582 O O . GLU B 1 42 ? -22.219 15.289 15.828 1 96.44 42 GLU B O 1
ATOM 1587 N N . GLY B 1 43 ? -20.781 15.93 14.141 1 96.69 43 GLY B N 1
ATOM 1588 C CA . GLY B 1 43 ? -20.688 17.297 14.625 1 96.69 43 GLY B CA 1
ATOM 1589 C C . GLY B 1 43 ? -21.5 18.281 13.797 1 96.69 43 GLY B C 1
ATOM 1590 O O . GLY B 1 43 ? -21.609 18.141 12.578 1 96.69 43 GLY B O 1
ATOM 1591 N N . TYR B 1 44 ? -22.047 19.125 14.484 1 96.88 44 TYR B N 1
ATOM 1592 C CA . TYR B 1 44 ? -22.781 20.25 13.922 1 96.88 44 TYR B CA 1
ATOM 1593 C C . TYR B 1 44 ? -22.219 21.578 14.43 1 96.88 44 TYR B C 1
ATOM 1595 O O . TYR B 1 44 ? -22.047 21.766 15.633 1 96.88 44 TYR B O 1
ATOM 1603 N N . TYR B 1 45 ? -22.016 22.453 13.43 1 96.06 45 TYR B N 1
ATOM 1604 C CA . TYR B 1 45 ? -21.328 23.688 13.789 1 96.06 45 TYR B CA 1
ATOM 1605 C C . TYR B 1 45 ? -22.125 24.906 13.352 1 96.06 45 TYR B C 1
ATOM 1607 O O . TYR B 1 45 ? -22.031 25.344 12.203 1 96.06 45 TYR B O 1
ATOM 1615 N N . GLY B 1 46 ? -22.859 25.391 14.289 1 90.56 46 GLY B N 1
ATOM 1616 C CA . GLY B 1 46 ? -23.578 26.625 14.047 1 90.56 46 GLY B CA 1
ATOM 1617 C C . GLY B 1 46 ? -22.734 27.859 14.242 1 90.56 46 GLY B C 1
ATOM 1618 O O . GLY B 1 46 ? -21.516 27.766 14.484 1 90.56 46 GLY B O 1
ATOM 1619 N N . PRO B 1 47 ? -23.312 29.062 14.156 1 91.88 47 PRO B N 1
ATOM 1620 C CA . PRO B 1 47 ? -22.594 30.328 14.234 1 91.88 47 PRO B CA 1
ATOM 1621 C C . PRO B 1 47 ? -21.875 30.516 15.562 1 91.88 47 PRO B C 1
ATOM 1623 O O . PRO B 1 47 ? -20.859 31.234 15.625 1 91.88 47 PRO B O 1
ATOM 1626 N N . GLU B 1 48 ? -22.406 29.922 16.609 1 92.19 48 GLU B N 1
ATOM 1627 C CA . GLU B 1 48 ? -21.812 30.109 17.938 1 92.19 48 GLU B CA 1
ATOM 1628 C C . GLU B 1 48 ? -20.734 29.062 18.219 1 92.19 48 GLU B C 1
ATOM 1630 O O . GLU B 1 48 ? -20.172 29.031 19.312 1 92.19 48 GLU B O 1
ATOM 1635 N N . HIS B 1 49 ? -20.484 28.328 17.281 1 94.5 49 HIS B N 1
ATOM 1636 C CA . HIS B 1 49 ? -19.531 27.25 17.453 1 94.5 49 HIS B CA 1
ATOM 1637 C C . HIS B 1 49 ? -18.219 27.547 16.734 1 94.5 49 HIS B C 1
ATOM 1639 O O . HIS B 1 49 ? -17.984 28.672 16.297 1 94.5 49 HIS B O 1
ATOM 1645 N N . ASP B 1 50 ? -17.312 26.562 16.766 1 95.81 50 ASP B N 1
ATOM 1646 C CA . ASP B 1 50 ? -15.953 26.75 16.266 1 95.81 50 ASP B CA 1
ATOM 1647 C C . ASP B 1 50 ? -15.812 26.25 14.836 1 95.81 50 ASP B C 1
ATOM 1649 O O . ASP B 1 50 ? -14.797 25.641 14.477 1 95.81 50 ASP B O 1
ATOM 1653 N N . GLY B 1 51 ? -16.906 26.5 14.031 1 95.81 51 GLY B N 1
ATOM 1654 C CA . GLY B 1 51 ? -16.859 26.078 12.641 1 95.81 51 GLY B CA 1
ATOM 1655 C C . GLY B 1 51 ? -15.719 26.688 11.867 1 95.81 51 GLY B C 1
ATOM 1656 O O . GLY B 1 51 ? -15.078 26.031 11.047 1 95.81 51 GLY B O 1
ATOM 1657 N N . ASP B 1 52 ? -15.469 27.953 12.125 1 96.38 52 ASP B N 1
AT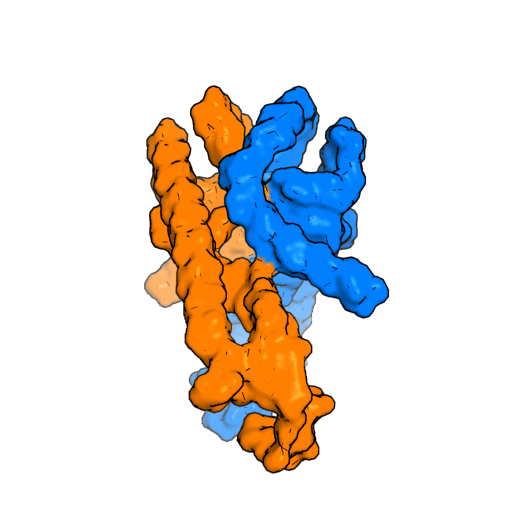OM 1658 C CA . ASP B 1 52 ? -14.398 28.672 11.438 1 96.38 52 ASP B CA 1
ATOM 1659 C C . ASP B 1 52 ? -13.031 28.141 11.844 1 96.38 52 ASP B C 1
ATOM 1661 O O . ASP B 1 52 ? -12.125 28.047 11.016 1 96.38 52 ASP B O 1
ATOM 1665 N N . ILE B 1 53 ? -12.898 27.781 13.078 1 97.19 53 ILE B N 1
ATOM 1666 C CA . ILE B 1 53 ? -11.656 27.203 13.57 1 97.19 53 ILE B CA 1
ATOM 1667 C C . ILE B 1 53 ? -11.43 25.828 12.938 1 97.19 53 ILE B C 1
ATOM 1669 O O . ILE B 1 53 ? -10.312 25.5 12.531 1 97.19 53 ILE B O 1
ATOM 1673 N N . LEU B 1 54 ? -12.531 25.078 12.844 1 97.69 54 LEU B N 1
ATOM 1674 C CA . LEU B 1 54 ? -12.469 23.766 12.219 1 97.69 54 LEU B CA 1
ATOM 1675 C C . LEU B 1 54 ? -12.039 23.875 10.758 1 97.69 54 LEU B C 1
ATOM 1677 O O . LEU B 1 54 ? -11.117 23.188 10.328 1 97.69 54 LEU B O 1
ATOM 1681 N N . MET B 1 55 ? -12.648 24.781 10.07 1 97.38 55 MET B N 1
ATOM 1682 C CA . MET B 1 55 ? -12.336 24.969 8.656 1 97.38 55 MET B CA 1
ATOM 1683 C C . MET B 1 55 ? -10.898 25.438 8.477 1 97.38 55 MET B C 1
ATOM 1685 O O . MET B 1 55 ? -10.211 25.031 7.543 1 97.38 55 MET B O 1
ATOM 1689 N N . ALA B 1 56 ? -10.445 26.328 9.328 1 97.81 56 ALA B N 1
ATOM 1690 C CA . ALA B 1 56 ? -9.062 26.797 9.281 1 97.81 56 ALA B CA 1
ATOM 1691 C C . ALA B 1 56 ? -8.086 25.656 9.523 1 97.81 56 ALA B C 1
ATOM 1693 O O . ALA B 1 56 ? -7.035 25.578 8.891 1 97.81 56 ALA B O 1
ATOM 1694 N N . GLY B 1 57 ? -8.461 24.781 10.461 1 97.81 57 GLY B N 1
ATOM 1695 C CA . GLY B 1 57 ? -7.648 23.594 10.719 1 97.81 57 GLY B CA 1
ATOM 1696 C C . GLY B 1 57 ? -7.539 22.672 9.523 1 97.81 57 GLY B C 1
ATOM 1697 O O . GLY B 1 57 ? -6.461 22.156 9.227 1 97.81 57 GLY B O 1
ATOM 1698 N N . TYR B 1 58 ? -8.664 22.516 8.805 1 97.69 58 TYR B N 1
ATOM 1699 C CA . TYR B 1 58 ? -8.656 21.734 7.578 1 97.69 58 TYR B CA 1
ATOM 1700 C C . TYR B 1 58 ? -7.711 22.328 6.543 1 97.69 58 TYR B C 1
ATOM 1702 O O . TYR B 1 58 ? -6.879 21.625 5.965 1 97.69 58 TYR B O 1
ATOM 1710 N N . ARG B 1 59 ? -7.824 23.609 6.387 1 98.19 59 ARG B N 1
ATOM 1711 C CA . ARG B 1 59 ? -7.031 24.328 5.383 1 98.19 59 ARG B CA 1
ATOM 1712 C C . ARG B 1 59 ? -5.543 24.219 5.699 1 98.19 59 ARG B C 1
ATOM 1714 O O . ARG B 1 59 ? -4.73 23.969 4.809 1 98.19 59 ARG B O 1
ATOM 1721 N N . GLU B 1 60 ? -5.215 24.406 6.914 1 97.88 60 GLU B N 1
ATOM 1722 C CA . GLU B 1 60 ? -3.814 24.359 7.328 1 97.88 60 GLU B CA 1
ATOM 1723 C C . GLU B 1 60 ? -3.232 22.953 7.113 1 97.88 60 GLU B C 1
ATOM 1725 O O . GLU B 1 60 ? -2.109 22.812 6.621 1 97.88 60 GLU B O 1
ATOM 1730 N N . PHE B 1 61 ? -3.996 22 7.523 1 97.38 61 PHE B N 1
ATOM 1731 C CA . PHE B 1 61 ? -3.523 20.625 7.367 1 97.38 61 PHE B CA 1
ATOM 1732 C C . PHE B 1 61 ? -3.369 20.281 5.895 1 97.38 61 PHE B C 1
ATOM 1734 O O . PHE B 1 61 ? -2.367 19.672 5.496 1 97.38 61 PHE B O 1
ATOM 1741 N N . ARG B 1 62 ? -4.305 20.656 5.117 1 97.06 62 ARG B N 1
ATOM 1742 C CA . ARG B 1 62 ? -4.234 20.406 3.684 1 97.06 62 ARG B CA 1
ATOM 1743 C C . ARG B 1 62 ? -2.994 21.047 3.072 1 97.06 62 ARG B C 1
ATOM 1745 O O . ARG B 1 62 ? -2.295 20.422 2.273 1 97.06 62 ARG B O 1
ATOM 1752 N N . GLU B 1 63 ? -2.744 22.266 3.445 1 97.31 63 GLU B N 1
ATOM 1753 C CA . GLU B 1 63 ? -1.59 23 2.926 1 97.31 63 GLU B CA 1
ATOM 1754 C C . GLU B 1 63 ? -0.284 22.312 3.318 1 97.31 63 GLU B C 1
ATOM 1756 O O . GLU B 1 63 ? 0.637 22.203 2.506 1 97.31 63 GLU B O 1
ATOM 1761 N N . LYS B 1 64 ? -0.238 21.906 4.574 1 95.88 64 LYS B N 1
ATOM 1762 C CA . LYS B 1 64 ? 0.952 21.203 5.039 1 95.88 64 LYS B CA 1
ATOM 1763 C C . LYS B 1 64 ? 1.171 19.922 4.254 1 95.88 64 LYS B C 1
ATOM 1765 O O . LYS B 1 64 ? 2.283 19.641 3.803 1 95.88 64 LYS B O 1
ATOM 1770 N N . VAL B 1 65 ? 0.104 19.172 4.078 1 95.25 65 VAL B N 1
ATOM 1771 C CA . VAL B 1 65 ? 0.2 17.906 3.359 1 95.25 65 VAL B CA 1
ATOM 1772 C C . VAL B 1 65 ? 0.589 18.156 1.905 1 95.25 65 VAL B C 1
ATOM 1774 O O . VAL B 1 65 ? 1.495 17.516 1.375 1 95.25 65 VAL B O 1
ATOM 1777 N N . ASP B 1 66 ? -0.054 19.141 1.308 1 95.94 66 ASP B N 1
ATOM 1778 C CA . ASP B 1 66 ? 0.221 19.453 -0.092 1 95.94 66 ASP B CA 1
ATOM 1779 C C . ASP B 1 66 ? 1.671 19.891 -0.282 1 95.94 66 ASP B C 1
ATOM 1781 O O . ASP B 1 66 ? 2.307 19.531 -1.276 1 95.94 66 ASP B O 1
ATOM 1785 N N . THR B 1 67 ? 2.168 20.641 0.58 1 95.81 67 THR B N 1
ATOM 1786 C CA . THR B 1 67 ? 3.543 21.125 0.504 1 95.81 67 THR B CA 1
ATOM 1787 C C . THR B 1 67 ? 4.527 19.953 0.587 1 95.81 67 THR B C 1
ATOM 1789 O O . THR B 1 67 ? 5.453 19.859 -0.222 1 95.81 67 THR B O 1
ATOM 1792 N N . VAL B 1 68 ? 4.305 19.062 1.523 1 92.94 68 VAL B N 1
ATOM 1793 C CA . VAL B 1 68 ? 5.18 17.906 1.715 1 92.94 68 VAL B CA 1
ATOM 1794 C C . VAL B 1 68 ? 5.141 17.031 0.473 1 92.94 68 VAL B C 1
ATOM 1796 O O . VAL B 1 68 ? 6.188 16.594 -0.022 1 92.94 68 VAL B O 1
ATOM 1799 N N . LEU B 1 69 ? 3.92 16.781 0.012 1 94.44 69 LEU B N 1
ATOM 1800 C CA . LEU B 1 69 ? 3.775 15.898 -1.145 1 94.44 69 LEU B CA 1
ATOM 1801 C C . LEU B 1 69 ? 4.434 16.516 -2.377 1 94.44 69 LEU B C 1
ATOM 1803 O O . LEU B 1 69 ? 5.023 15.797 -3.189 1 94.44 69 LEU B O 1
ATOM 1807 N N . ALA B 1 70 ? 4.332 17.797 -2.529 1 95.62 70 ALA B N 1
ATOM 1808 C CA . ALA B 1 70 ? 4.965 18.484 -3.656 1 95.62 70 ALA B CA 1
ATOM 1809 C C . ALA B 1 70 ? 6.484 18.359 -3.588 1 95.62 70 ALA B C 1
ATOM 1811 O O . ALA B 1 70 ? 7.141 18.141 -4.609 1 95.62 70 ALA B O 1
ATOM 1812 N N . GLU B 1 71 ? 7.02 18.531 -2.441 1 95 71 GLU B N 1
ATOM 1813 C CA . GLU B 1 71 ? 8.461 18.391 -2.246 1 95 71 GLU B CA 1
ATOM 1814 C C . GLU B 1 71 ? 8.93 16.969 -2.574 1 95 71 GLU B C 1
ATOM 1816 O O . GLU B 1 71 ? 9.938 16.781 -3.26 1 95 71 GLU B O 1
ATOM 1821 N N . GLN B 1 72 ? 8.195 16.031 -2.088 1 95 72 GLN B N 1
ATOM 1822 C CA . GLN B 1 72 ? 8.531 14.633 -2.373 1 95 72 GLN B CA 1
ATOM 1823 C C . GLN B 1 72 ? 8.453 14.344 -3.871 1 95 72 GLN B C 1
ATOM 1825 O O . GLN B 1 72 ? 9.312 13.656 -4.418 1 95 72 GLN B O 1
ATOM 1830 N N . ALA B 1 73 ? 7.387 14.844 -4.41 1 96.81 73 ALA B N 1
ATOM 1831 C CA . ALA B 1 73 ? 7.176 14.648 -5.84 1 96.81 73 ALA B CA 1
ATOM 1832 C C . ALA B 1 73 ? 8.367 15.164 -6.645 1 96.81 73 ALA B C 1
ATOM 1834 O O . ALA B 1 73 ? 8.883 14.453 -7.512 1 96.81 73 ALA B O 1
ATOM 1835 N N . THR B 1 74 ? 8.805 16.312 -6.352 1 97.56 74 THR B N 1
ATOM 1836 C CA . THR B 1 74 ? 9.938 16.922 -7.031 1 97.56 74 THR B CA 1
ATOM 1837 C C . THR B 1 74 ? 11.203 16.094 -6.824 1 97.56 74 THR B C 1
ATOM 1839 O O . THR B 1 74 ? 11.938 15.828 -7.777 1 97.56 74 THR B O 1
ATOM 1842 N N . PHE B 1 75 ? 11.438 15.734 -5.625 1 96.75 75 PHE B N 1
ATOM 1843 C CA . PHE B 1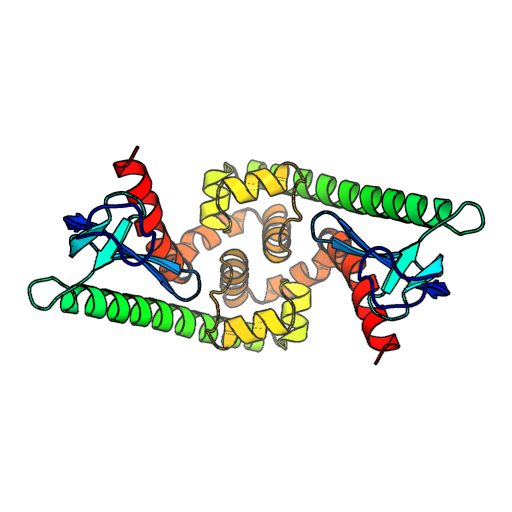 75 ? 12.617 14.945 -5.285 1 96.75 75 PHE B CA 1
ATOM 1844 C C . PHE B 1 75 ? 12.625 13.625 -6.043 1 96.75 75 PHE B C 1
ATOM 1846 O O . PHE B 1 75 ? 13.641 13.25 -6.645 1 96.75 75 PHE B O 1
ATOM 1853 N N . VAL B 1 76 ? 11.5 12.914 -6.02 1 97.69 76 VAL B N 1
ATOM 1854 C CA . VAL B 1 76 ? 11.391 11.609 -6.664 1 97.69 76 VAL B CA 1
ATOM 1855 C C . VAL B 1 76 ? 11.648 11.75 -8.164 1 97.69 76 VAL B C 1
ATOM 1857 O O . VAL B 1 76 ? 12.406 10.969 -8.742 1 97.69 76 VAL B O 1
ATOM 1860 N N . GLU B 1 77 ? 11.023 12.703 -8.727 1 98.56 77 GLU B N 1
ATOM 1861 C CA . GLU B 1 77 ? 11.219 12.938 -10.148 1 98.56 77 GLU B CA 1
ATOM 1862 C C . GLU B 1 77 ? 12.672 13.258 -10.469 1 98.56 77 GLU B C 1
ATOM 1864 O O . GLU B 1 77 ? 13.242 12.727 -11.422 1 98.56 77 GLU B O 1
ATOM 1869 N N . GLN B 1 78 ? 13.25 14.102 -9.711 1 98.44 78 GLN B N 1
ATOM 1870 C CA . GLN B 1 78 ? 14.633 14.516 -9.922 1 98.44 78 GLN B CA 1
ATOM 1871 C C . GLN B 1 78 ? 15.586 13.328 -9.836 1 98.44 78 GLN B C 1
ATOM 1873 O O . GLN B 1 78 ? 16.453 13.164 -10.695 1 98.44 78 GLN B O 1
ATOM 1878 N N . VAL B 1 79 ? 15.461 12.516 -8.828 1 98.25 79 VAL B N 1
ATOM 1879 C CA . VAL B 1 79 ? 16.359 11.375 -8.625 1 98.25 79 VAL B CA 1
ATOM 1880 C C . VAL B 1 79 ? 16.125 10.336 -9.727 1 98.25 79 VAL B C 1
ATOM 1882 O O . VAL B 1 79 ? 17.078 9.766 -10.25 1 98.25 79 VAL B O 1
ATOM 1885 N N . ARG B 1 80 ? 14.812 10.07 -10.031 1 98.56 80 ARG B N 1
ATOM 1886 C CA . ARG B 1 80 ? 14.508 9.141 -11.117 1 98.56 80 ARG B CA 1
ATOM 1887 C C . ARG B 1 80 ? 15.219 9.547 -12.406 1 98.56 80 ARG B C 1
ATOM 1889 O O . ARG B 1 80 ? 15.828 8.711 -13.07 1 98.56 80 ARG B O 1
ATOM 1896 N N . LYS B 1 81 ? 15.172 10.828 -12.695 1 98.62 81 LYS B N 1
ATOM 1897 C CA . LYS B 1 81 ? 15.805 11.352 -13.898 1 98.62 81 LYS B CA 1
ATOM 1898 C C . LYS B 1 81 ? 17.328 11.266 -13.805 1 98.62 81 LYS B C 1
ATOM 1900 O O . LYS B 1 81 ? 18 10.922 -14.773 1 98.62 81 LYS B O 1
ATOM 1905 N N . LYS B 1 82 ? 17.812 11.586 -12.664 1 98.44 82 LYS B N 1
ATOM 1906 C CA . LYS B 1 82 ? 19.25 11.461 -12.414 1 98.44 82 LYS B CA 1
ATOM 1907 C C . LYS B 1 82 ? 19.734 10.039 -12.672 1 98.44 82 LYS B C 1
ATOM 1909 O O . LYS B 1 82 ? 20.844 9.828 -13.148 1 98.44 82 LYS B O 1
ATOM 1914 N N . LEU B 1 83 ? 18.969 9.055 -12.398 1 98.31 83 LEU B N 1
ATOM 1915 C CA . LEU B 1 83 ? 19.297 7.637 -12.547 1 98.31 83 LEU B CA 1
ATOM 1916 C C . LEU B 1 83 ? 19.062 7.172 -13.977 1 98.31 83 LEU B C 1
ATOM 1918 O O . LEU B 1 83 ? 19.312 6.012 -14.312 1 98.31 83 LEU B O 1
ATOM 1922 N N . GLY B 1 84 ? 18.484 8 -14.805 1 98.31 84 GLY B N 1
ATOM 1923 C CA . GLY B 1 84 ? 18.234 7.676 -16.203 1 98.31 84 GLY B CA 1
ATOM 1924 C C . GLY B 1 84 ? 17.031 6.773 -16.406 1 98.31 84 GLY B C 1
ATOM 1925 O O . GLY B 1 84 ? 16.969 6.02 -17.375 1 98.31 84 GLY B O 1
ATOM 1926 N N . LEU B 1 85 ? 16.094 6.852 -15.523 1 98.19 85 LEU B N 1
ATOM 1927 C CA . LEU B 1 85 ? 14.93 5.977 -15.578 1 98.19 85 LEU B CA 1
ATOM 1928 C C . LEU B 1 85 ? 13.688 6.75 -16.016 1 98.19 85 LEU B C 1
ATOM 1930 O O . LEU B 1 85 ? 13.523 7.918 -15.664 1 98.19 85 LEU B O 1
ATOM 1934 N N . ASP B 1 86 ? 12.828 6.113 -16.75 1 98.38 86 ASP B N 1
ATOM 1935 C CA . ASP B 1 86 ? 11.477 6.641 -16.891 1 98.38 86 ASP B CA 1
ATOM 1936 C C . ASP B 1 86 ? 10.547 6.062 -15.828 1 98.38 86 ASP B C 1
ATOM 1938 O O . ASP B 1 86 ? 10.969 5.262 -14.992 1 98.38 86 ASP B O 1
ATOM 1942 N N . GLN B 1 87 ? 9.32 6.508 -15.812 1 98.12 87 GLN B N 1
ATOM 1943 C CA . GLN B 1 87 ? 8.406 6.105 -14.75 1 98.12 87 GLN B CA 1
ATOM 1944 C C . GLN B 1 87 ? 8.102 4.609 -14.82 1 98.12 87 GLN B C 1
ATOM 1946 O O . GLN B 1 87 ? 7.922 3.959 -13.789 1 98.12 87 GLN B O 1
ATOM 1951 N N . ARG B 1 88 ? 8 4.09 -15.992 1 97.38 88 ARG B N 1
ATOM 1952 C CA . ARG B 1 88 ? 7.75 2.664 -16.172 1 97.38 88 ARG B CA 1
ATOM 1953 C C . ARG B 1 88 ? 8.883 1.828 -15.602 1 97.38 88 ARG B C 1
ATOM 1955 O O . ARG B 1 88 ? 8.648 0.893 -14.836 1 97.38 88 ARG B O 1
ATOM 1962 N N . GLU B 1 89 ? 10.086 2.186 -15.93 1 96.5 89 GLU B N 1
ATOM 1963 C CA . GLU B 1 89 ? 11.266 1.486 -15.43 1 96.5 89 GLU B CA 1
ATOM 1964 C C . GLU B 1 89 ? 11.352 1.573 -13.906 1 96.5 89 GLU B C 1
ATOM 1966 O O . GLU B 1 89 ? 11.648 0.578 -13.242 1 96.5 89 GLU B O 1
ATOM 1971 N N . ALA B 1 90 ? 11.117 2.742 -13.359 1 97.38 90 ALA B N 1
ATOM 1972 C CA . ALA B 1 90 ? 11.133 2.914 -11.914 1 97.38 90 ALA B CA 1
ATOM 1973 C C . ALA B 1 90 ? 10.109 2.002 -11.242 1 97.38 90 ALA B C 1
ATOM 1975 O O . ALA B 1 90 ? 10.422 1.334 -10.25 1 97.38 90 ALA B O 1
ATOM 1976 N N . GLY B 1 91 ? 8.914 1.984 -11.812 1 96.06 91 GLY B N 1
ATOM 1977 C CA . GLY B 1 91 ? 7.867 1.127 -11.281 1 96.06 91 GLY B CA 1
ATOM 1978 C C . GLY B 1 91 ? 8.25 -0.341 -11.266 1 96.06 91 GLY B C 1
ATOM 1979 O O . GLY B 1 91 ? 7.891 -1.068 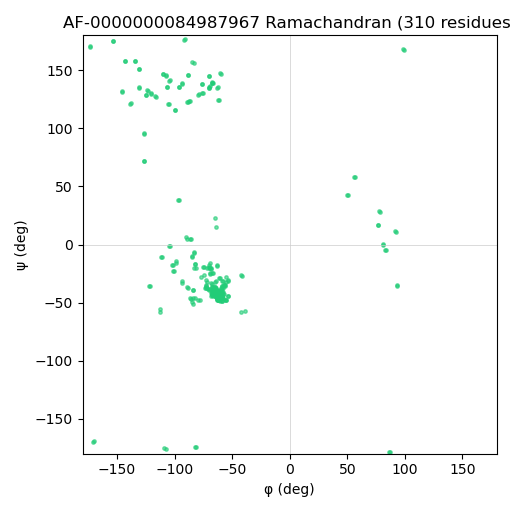-10.336 1 96.06 91 GLY B O 1
ATOM 1980 N N . GLU B 1 92 ? 8.984 -0.75 -12.258 1 93.06 92 GLU B N 1
ATOM 1981 C CA . GLU B 1 92 ? 9.422 -2.137 -12.359 1 93.06 92 GLU B CA 1
ATOM 1982 C C . GLU B 1 92 ? 10.508 -2.447 -11.328 1 93.06 92 GLU B C 1
ATOM 1984 O O . GLU B 1 92 ? 10.508 -3.529 -10.734 1 93.06 92 GLU B O 1
ATOM 1989 N N . ILE B 1 93 ? 11.359 -1.521 -11.062 1 93.88 93 ILE B N 1
ATOM 1990 C CA . ILE B 1 93 ? 12.523 -1.749 -10.203 1 93.88 93 ILE B CA 1
ATOM 1991 C C . ILE B 1 93 ? 12.125 -1.585 -8.742 1 93.88 93 ILE B C 1
ATOM 1993 O O . ILE B 1 93 ? 12.547 -2.361 -7.883 1 93.88 93 ILE B O 1
ATOM 1997 N N . PHE B 1 94 ? 11.266 -0.591 -8.484 1 94.94 94 PHE B N 1
ATOM 1998 C CA . PHE B 1 94 ? 11.047 -0.203 -7.094 1 94.94 94 PHE B CA 1
ATOM 1999 C C . PHE B 1 94 ? 9.641 -0.576 -6.637 1 94.94 94 PHE B C 1
ATOM 2001 O O . PHE B 1 94 ? 9.305 -0.43 -5.461 1 94.94 94 PHE B O 1
ATOM 2008 N N . GLY B 1 95 ? 8.82 -0.962 -7.551 1 93.06 95 GLY B N 1
ATOM 2009 C CA . GLY B 1 95 ? 7.445 -1.328 -7.242 1 93.06 95 GLY B CA 1
ATOM 2010 C C . GLY B 1 95 ? 6.453 -0.214 -7.52 1 93.06 95 GLY B C 1
ATOM 2011 O O . GLY B 1 95 ? 6.848 0.934 -7.734 1 93.06 95 GLY B O 1
ATOM 2012 N N . GLY B 1 96 ? 5.176 -0.603 -7.488 1 91 96 GLY B N 1
ATOM 2013 C CA . GLY B 1 96 ? 4.094 0.354 -7.656 1 91 96 GLY B CA 1
ATOM 2014 C C . GLY B 1 96 ? 3.635 0.489 -9.094 1 91 96 GLY B C 1
ATOM 2015 O O . GLY B 1 96 ? 2.486 0.854 -9.352 1 91 96 GLY B O 1
ATOM 2016 N N . GLY B 1 97 ? 4.59 0.395 -10.094 1 94.19 97 GLY B N 1
ATOM 2017 C CA . GLY B 1 97 ? 4.254 0.518 -11.5 1 94.19 97 GLY B CA 1
ATOM 2018 C C . GLY B 1 97 ? 4.262 1.953 -11.992 1 94.19 97 GLY B C 1
ATOM 2019 O O . GLY B 1 97 ? 4.512 2.879 -11.219 1 94.19 97 GLY B O 1
ATOM 2020 N N . VAL B 1 98 ? 3.943 2.053 -13.211 1 97.12 98 VAL B N 1
ATOM 2021 C CA . VAL B 1 98 ? 4.039 3.342 -13.891 1 97.12 98 VAL B CA 1
ATOM 2022 C C . VAL B 1 98 ? 3.021 4.312 -13.297 1 97.12 98 VAL B C 1
ATOM 2024 O O . VAL B 1 98 ? 3.318 5.496 -13.117 1 97.12 98 VAL B O 1
ATOM 2027 N N . ASN B 1 99 ? 1.854 3.834 -12.969 1 97.44 99 ASN B N 1
ATOM 2028 C CA . ASN B 1 99 ? 0.806 4.691 -12.422 1 97.44 99 ASN B CA 1
ATOM 2029 C C . ASN B 1 99 ? 1.178 5.227 -11.047 1 97.44 99 ASN B C 1
ATOM 2031 O O . ASN B 1 99 ? 0.936 6.395 -10.742 1 97.44 99 ASN B O 1
ATOM 2035 N N . ALA B 1 100 ? 1.745 4.367 -10.266 1 97.19 100 ALA B N 1
ATOM 2036 C CA . ALA B 1 100 ? 2.162 4.789 -8.93 1 97.19 100 ALA B CA 1
ATOM 2037 C C . ALA B 1 100 ? 3.201 5.906 -9.008 1 97.19 100 ALA B C 1
ATOM 2039 O O . ALA B 1 100 ? 3.074 6.93 -8.336 1 97.19 100 ALA B O 1
ATOM 2040 N N . PHE B 1 101 ? 4.16 5.766 -9.852 1 98.19 101 PHE B N 1
ATOM 2041 C CA . PHE B 1 101 ? 5.211 6.77 -9.969 1 98.19 101 PHE B CA 1
ATOM 2042 C C . PHE B 1 101 ? 4.66 8.07 -10.539 1 98.19 101 PHE B C 1
ATOM 2044 O O . PHE B 1 101 ? 5.102 9.156 -10.172 1 98.19 101 PHE B O 1
ATOM 2051 N N . SER B 1 102 ? 3.672 7.969 -11.445 1 98.25 102 SER B N 1
ATOM 2052 C CA . SER B 1 102 ? 2.984 9.172 -11.891 1 98.25 102 SER B CA 1
ATOM 2053 C C . SER B 1 102 ? 2.334 9.906 -10.727 1 98.25 102 SER B C 1
ATOM 2055 O O . SER B 1 102 ? 2.459 11.133 -10.602 1 98.25 102 SER B O 1
ATOM 2057 N N . ARG B 1 103 ? 1.75 9.195 -9.867 1 97.88 103 ARG B N 1
ATOM 2058 C CA . ARG B 1 103 ? 1.045 9.789 -8.734 1 97.88 103 ARG B CA 1
ATOM 2059 C C . ARG B 1 103 ? 2.025 10.336 -7.703 1 97.88 103 ARG B C 1
ATOM 2061 O O . ARG B 1 103 ? 1.762 11.359 -7.066 1 97.88 103 ARG B O 1
ATOM 2068 N N . TYR B 1 104 ? 3.129 9.648 -7.488 1 97.06 104 TYR B N 1
ATOM 2069 C CA . TYR B 1 104 ? 4.18 10.164 -6.621 1 97.06 104 TYR B CA 1
ATOM 2070 C C . TYR B 1 104 ? 4.699 11.508 -7.133 1 97.06 104 TYR B C 1
ATOM 2072 O O . TYR B 1 104 ? 4.766 12.477 -6.383 1 97.06 104 TYR B O 1
ATOM 2080 N N . GLU B 1 105 ? 4.902 11.539 -8.406 1 97.94 105 GLU B N 1
ATOM 2081 C CA . GLU B 1 105 ? 5.645 12.648 -8.992 1 97.94 105 GLU B CA 1
ATOM 2082 C C . GLU B 1 105 ? 4.727 13.836 -9.281 1 97.94 105 GLU B C 1
ATOM 2084 O O . GLU B 1 105 ? 5.199 14.938 -9.562 1 97.94 105 GLU B O 1
ATOM 2089 N N . THR B 1 106 ? 3.465 13.617 -9.172 1 97.5 106 THR B N 1
ATOM 2090 C CA . THR B 1 106 ? 2.523 14.719 -9.312 1 97.5 106 THR B CA 1
ATOM 2091 C C . THR B 1 106 ? 1.975 15.141 -7.949 1 97.5 106 THR B C 1
ATOM 2093 O O . THR B 1 106 ? 1.14 16.047 -7.859 1 97.5 106 THR B O 1
ATOM 2096 N N . GLY B 1 107 ? 2.371 14.477 -6.879 1 95.25 107 GLY B N 1
ATOM 2097 C CA . GLY B 1 107 ? 1.987 14.836 -5.523 1 95.25 107 GLY B CA 1
ATOM 2098 C C . GLY B 1 107 ? 0.57 14.422 -5.176 1 95.25 107 GLY B C 1
ATOM 2099 O O . GLY B 1 107 ? -0.029 14.953 -4.242 1 95.25 107 GLY B O 1
ATOM 2100 N N . LYS B 1 108 ? 0.048 13.547 -5.953 1 96.56 108 LYS B N 1
ATOM 2101 C CA . LYS B 1 108 ? -1.321 13.094 -5.715 1 96.56 108 LYS B CA 1
ATOM 2102 C C . LYS B 1 108 ? -1.397 12.188 -4.492 1 96.56 108 LYS B C 1
ATOM 2104 O O . LYS B 1 108 ? -2.398 12.188 -3.773 1 96.56 108 LYS B O 1
ATOM 2109 N N . VAL B 1 109 ? -0.355 11.398 -4.324 1 94.94 109 VAL B N 1
ATOM 2110 C CA . VAL B 1 109 ? -0.279 10.516 -3.162 1 94.94 109 VAL B CA 1
ATOM 2111 C C . VAL B 1 109 ? 1.112 10.609 -2.537 1 94.94 109 VAL B C 1
ATOM 2113 O O . VAL B 1 109 ? 2.07 11.016 -3.197 1 94.94 109 VAL B O 1
ATOM 2116 N N . ARG B 1 110 ? 1.128 10.258 -1.328 1 93.19 110 ARG B N 1
ATOM 2117 C CA . ARG B 1 110 ? 2.414 10.211 -0.641 1 93.19 110 ARG B CA 1
ATOM 2118 C C . ARG B 1 110 ? 3.266 9.055 -1.156 1 93.19 110 ARG B C 1
ATOM 2120 O O . ARG B 1 110 ? 2.764 7.949 -1.359 1 93.19 110 ARG B O 1
ATOM 2127 N N . THR B 1 111 ? 4.523 9.422 -1.377 1 94.94 111 THR B N 1
ATOM 2128 C CA . THR B 1 111 ? 5.473 8.375 -1.731 1 94.94 111 THR B CA 1
ATOM 2129 C C . THR B 1 111 ? 5.75 7.469 -0.534 1 94.94 111 THR B C 1
ATOM 2131 O O . THR B 1 111 ? 5.953 7.953 0.582 1 94.94 111 THR B O 1
ATOM 2134 N N . PRO B 1 112 ? 5.762 6.137 -0.758 1 94.31 112 PRO B N 1
ATOM 2135 C CA . PRO B 1 112 ? 6.059 5.238 0.358 1 94.31 112 PRO B CA 1
ATOM 2136 C C . PRO B 1 112 ? 7.434 5.488 0.97 1 94.31 112 PRO B C 1
ATOM 2138 O O . PRO B 1 112 ? 8.391 5.793 0.249 1 94.31 112 PRO B O 1
ATOM 2141 N N . VAL B 1 113 ? 7.504 5.27 2.254 1 93.69 113 VAL B N 1
ATOM 2142 C CA . VAL B 1 113 ? 8.727 5.535 3.01 1 93.69 113 VAL B CA 1
ATOM 2143 C C . VAL B 1 113 ? 9.883 4.742 2.412 1 93.69 113 VAL B C 1
ATOM 2145 O O . VAL B 1 113 ? 10.992 5.27 2.26 1 93.69 113 VAL B O 1
ATOM 2148 N N . SER B 1 114 ? 9.641 3.504 2.07 1 94.94 114 SER B N 1
ATOM 2149 C CA . SER B 1 114 ? 10.703 2.652 1.54 1 94.94 114 SER B CA 1
ATOM 2150 C C . SER B 1 114 ? 11.211 3.172 0.199 1 94.94 114 SER B C 1
ATOM 2152 O O . SER B 1 114 ? 12.398 3.074 -0.1 1 94.94 114 SER B O 1
ATOM 2154 N N . VAL B 1 115 ? 10.344 3.684 -0.603 1 95.69 115 VAL B N 1
ATOM 2155 C CA . VAL B 1 115 ? 10.75 4.281 -1.87 1 95.69 115 VAL B CA 1
ATOM 2156 C C . VAL B 1 115 ? 11.562 5.543 -1.607 1 95.69 115 VAL B C 1
ATOM 2158 O O . VAL B 1 115 ? 12.617 5.746 -2.219 1 95.69 115 VAL B O 1
ATOM 2161 N N . MET B 1 116 ? 11.117 6.32 -0.71 1 95.62 116 MET B N 1
ATOM 2162 C CA . MET B 1 116 ? 11.852 7.527 -0.352 1 95.62 116 MET B CA 1
ATOM 2163 C C . MET B 1 116 ? 13.242 7.184 0.166 1 95.62 116 MET B C 1
ATOM 2165 O O . MET B 1 116 ? 14.219 7.848 -0.183 1 95.62 116 MET B O 1
ATOM 2169 N N . GLN B 1 117 ? 13.297 6.184 0.96 1 95.12 117 GLN B N 1
ATOM 2170 C CA . GLN B 1 117 ? 14.594 5.762 1.489 1 95.12 117 GLN B CA 1
ATOM 2171 C C . GLN B 1 117 ? 15.523 5.312 0.368 1 95.12 117 GLN B C 1
ATOM 2173 O O . GLN B 1 117 ? 16.703 5.688 0.34 1 95.12 117 GLN B O 1
ATOM 2178 N N . LEU B 1 118 ? 15.047 4.527 -0.502 1 95.5 118 LEU B N 1
ATOM 2179 C CA . LEU B 1 118 ? 15.836 4.047 -1.63 1 95.5 118 LEU B CA 1
ATOM 2180 C C . LEU B 1 118 ? 16.328 5.207 -2.482 1 95.5 118 LEU B C 1
ATOM 2182 O O . LEU B 1 118 ? 17.5 5.254 -2.852 1 95.5 118 LEU B O 1
ATOM 2186 N N . PHE B 1 119 ? 15.453 6.113 -2.727 1 96.31 119 PHE B N 1
ATOM 2187 C CA . PHE B 1 119 ? 15.797 7.227 -3.598 1 96.31 119 PHE B CA 1
ATOM 2188 C C . PHE B 1 119 ? 16.797 8.156 -2.92 1 96.31 119 PHE B C 1
ATOM 2190 O O . PHE B 1 119 ? 17.688 8.711 -3.574 1 96.31 119 PHE B O 1
ATOM 2197 N N . THR B 1 120 ? 16.609 8.359 -1.669 1 95.88 120 THR B N 1
ATOM 2198 C CA . THR B 1 120 ? 17.578 9.172 -0.941 1 95.88 120 THR B CA 1
ATOM 2199 C C . THR B 1 120 ? 18.969 8.531 -0.996 1 95.88 120 THR B C 1
ATOM 2201 O O . THR B 1 120 ? 19.953 9.219 -1.236 1 95.88 120 THR B O 1
ATOM 2204 N N . LEU B 1 121 ? 19.016 7.254 -0.79 1 95.69 121 LEU B N 1
ATOM 2205 C CA . LEU B 1 121 ? 20.281 6.523 -0.884 1 95.69 121 LEU B CA 1
ATOM 2206 C C . LEU B 1 121 ? 20.875 6.645 -2.285 1 95.69 121 LEU B C 1
ATOM 2208 O O . LEU B 1 121 ? 22.062 6.898 -2.438 1 95.69 121 LEU B O 1
ATOM 2212 N N . LEU B 1 122 ? 20.047 6.469 -3.271 1 96.44 122 LEU B N 1
ATOM 2213 C CA . LEU B 1 122 ? 20.5 6.449 -4.656 1 96.44 122 LEU B CA 1
ATOM 2214 C C . LEU B 1 122 ? 20.906 7.844 -5.113 1 96.44 122 LEU B C 1
ATOM 2216 O O . LEU B 1 122 ? 21.734 7.992 -6.02 1 96.44 122 LEU B O 1
ATOM 2220 N N . ASP B 1 123 ? 20.219 8.82 -4.547 1 96.56 123 ASP B N 1
ATOM 2221 C CA . ASP B 1 123 ? 20.656 10.188 -4.832 1 96.56 123 ASP B CA 1
ATOM 2222 C C . ASP B 1 123 ? 22.109 10.406 -4.438 1 96.56 123 ASP B C 1
ATOM 2224 O O . ASP B 1 123 ? 22.859 11.086 -5.145 1 96.56 123 ASP B O 1
ATOM 2228 N N . ARG B 1 124 ? 22.531 9.789 -3.408 1 95.44 124 ARG B N 1
ATOM 2229 C CA . ARG B 1 124 ? 23.891 9.906 -2.898 1 95.44 124 ARG B CA 1
ATOM 2230 C C . ARG B 1 124 ? 24.812 8.883 -3.553 1 95.44 124 ARG B C 1
ATOM 2232 O O . ARG B 1 124 ? 25.984 9.156 -3.783 1 95.44 124 ARG B O 1
ATOM 2239 N N . HIS B 1 125 ? 24.25 7.695 -3.781 1 96.81 125 HIS B N 1
ATOM 2240 C CA . HIS B 1 125 ? 25.016 6.578 -4.312 1 96.81 125 HIS B CA 1
ATOM 2241 C C . HIS B 1 125 ? 24.359 5.992 -5.555 1 96.81 125 HIS B C 1
ATOM 2243 O O . HIS B 1 125 ? 23.875 4.855 -5.531 1 96.81 125 HIS B O 1
ATOM 2249 N N . PRO B 1 126 ? 24.422 6.715 -6.656 1 97.88 12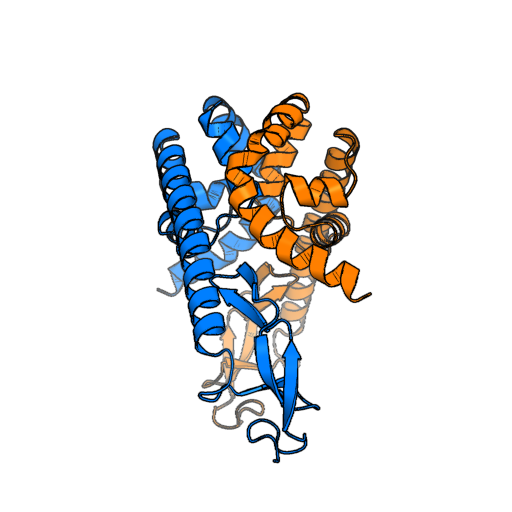6 PRO B N 1
ATOM 2250 C CA . PRO B 1 126 ? 23.719 6.25 -7.852 1 97.88 126 PRO B CA 1
ATOM 2251 C C . PRO B 1 126 ? 24.25 4.922 -8.375 1 97.88 126 PRO B C 1
ATOM 2253 O O . PRO B 1 126 ? 23.547 4.195 -9.078 1 97.88 126 PRO B O 1
ATOM 2256 N N . GLU B 1 127 ? 25.469 4.566 -7.957 1 96.38 127 GLU B N 1
ATOM 2257 C CA . GLU B 1 127 ? 26.094 3.336 -8.43 1 96.38 127 GLU B CA 1
ATOM 2258 C C . GLU B 1 127 ? 25.391 2.107 -7.859 1 96.38 127 GLU B C 1
ATOM 2260 O O . GLU B 1 127 ? 25.5 1.009 -8.406 1 96.38 127 GLU B O 1
ATOM 2265 N N . LEU B 1 128 ? 24.625 2.223 -6.781 1 96.81 128 LEU B N 1
ATOM 2266 C CA . LEU B 1 128 ? 23.922 1.111 -6.16 1 96.81 128 LEU B CA 1
ATOM 2267 C C . LEU B 1 128 ? 22.781 0.631 -7.047 1 96.81 128 LEU B C 1
ATOM 2269 O O . LEU B 1 128 ? 22.25 -0.463 -6.844 1 96.81 128 LEU B O 1
ATOM 2273 N N . LEU B 1 129 ? 22.344 1.444 -8.031 1 96.44 129 LEU B N 1
ATOM 2274 C CA . LEU B 1 129 ? 21.25 1.07 -8.914 1 96.44 129 LEU B CA 1
ATOM 2275 C C . LEU B 1 129 ? 21.562 -0.23 -9.648 1 96.44 129 LEU B C 1
ATOM 2277 O O . LEU B 1 129 ? 20.688 -1.058 -9.867 1 96.44 129 LEU B O 1
ATOM 2281 N N . GLU B 1 130 ? 22.75 -0.397 -10.008 1 93.88 130 GLU B N 1
ATOM 2282 C CA . GLU B 1 130 ? 23.141 -1.612 -10.727 1 93.88 130 GLU B CA 1
ATOM 2283 C C . GLU B 1 130 ? 22.922 -2.85 -9.859 1 93.88 130 GLU B C 1
ATOM 2285 O O . GLU B 1 130 ? 22.469 -3.885 -10.344 1 93.88 130 GLU B O 1
ATOM 2290 N N . GLU B 1 131 ? 23.281 -2.738 -8.609 1 92.62 131 GLU B N 1
ATOM 2291 C CA . GLU B 1 131 ? 23.062 -3.846 -7.691 1 92.62 131 GLU B CA 1
ATOM 2292 C C . GLU B 1 131 ? 21.562 -4.113 -7.508 1 92.62 131 GLU B C 1
ATOM 2294 O O . GLU B 1 131 ? 21.141 -5.266 -7.473 1 92.62 131 GLU B O 1
ATOM 2299 N N . ILE B 1 132 ? 20.812 -3.076 -7.438 1 93.88 132 ILE B N 1
ATOM 2300 C CA . ILE B 1 132 ? 19.375 -3.184 -7.242 1 93.88 132 ILE B CA 1
ATOM 2301 C C . ILE B 1 132 ? 18.734 -3.859 -8.453 1 93.88 132 ILE B C 1
ATOM 2303 O O . ILE B 1 132 ? 17.859 -4.723 -8.305 1 93.88 132 ILE B O 1
ATOM 2307 N N . ARG B 1 133 ? 19.188 -3.547 -9.562 1 90.69 133 ARG B N 1
ATOM 2308 C CA . ARG B 1 133 ? 18.672 -4.121 -10.805 1 90.69 133 ARG B CA 1
ATOM 2309 C C . ARG B 1 133 ? 18.938 -5.621 -10.859 1 90.69 133 ARG B C 1
ATOM 2311 O O . ARG B 1 133 ? 18.188 -6.367 -11.484 1 90.69 133 ARG B O 1
ATOM 2318 N N . GLN B 1 134 ? 19.969 -5.965 -10.266 1 84.94 134 GLN B N 1
ATOM 2319 C CA . GLN B 1 134 ? 20.375 -7.367 -10.312 1 84.94 134 GLN B CA 1
ATOM 2320 C C . GLN B 1 134 ? 19.625 -8.188 -9.258 1 84.94 134 GLN B C 1
ATOM 2322 O O . GLN B 1 134 ? 19.609 -9.414 -9.312 1 84.94 134 GLN B O 1
ATOM 2327 N N . ASN B 1 135 ? 19.141 -7.438 -8.328 1 72.88 135 ASN B N 1
ATOM 2328 C CA . ASN B 1 135 ? 18.422 -8.133 -7.266 1 72.88 135 ASN B CA 1
ATOM 2329 C C . ASN B 1 135 ? 17.156 -8.812 -7.793 1 72.88 135 ASN B C 1
ATOM 2331 O O . ASN B 1 135 ? 16.25 -9.133 -7.023 1 72.88 135 ASN B O 1
ATOM 2335 N N . ARG B 1 136 ? 17.156 -9.094 -9.156 1 57.56 136 ARG B N 1
ATOM 2336 C CA . ARG B 1 136 ? 15.969 -9.594 -9.852 1 57.56 136 ARG B CA 1
ATOM 2337 C C . ARG B 1 136 ? 15.258 -10.664 -9.023 1 57.56 136 ARG B C 1
ATOM 2339 O O . ARG B 1 136 ? 14.031 -10.711 -9 1 57.56 136 ARG B O 1
ATOM 2346 N N . TYR B 1 137 ? 16.109 -11.656 -8.773 1 52.41 137 TYR B N 1
ATOM 2347 C CA . TYR B 1 137 ? 15.578 -12.961 -8.367 1 52.41 137 TYR B CA 1
ATOM 2348 C C . TYR B 1 137 ? 14.727 -12.828 -7.113 1 52.41 137 TYR B C 1
ATOM 2350 O O . TYR B 1 137 ? 13.703 -13.516 -6.977 1 52.41 137 TYR B O 1
ATOM 2358 N N . ARG B 1 138 ? 15.234 -12.109 -6.168 1 51.75 138 ARG B N 1
ATOM 2359 C CA . ARG B 1 138 ? 14.516 -12.188 -4.902 1 51.75 138 ARG B CA 1
ATOM 2360 C C . ARG B 1 138 ? 13.18 -11.461 -4.984 1 51.75 138 ARG B C 1
ATOM 2362 O O . ARG B 1 138 ? 12.234 -11.805 -4.277 1 51.75 138 ARG B O 1
ATOM 2369 N N . THR B 1 139 ? 13.148 -10.562 -5.992 1 50 139 THR B N 1
ATOM 2370 C CA . THR B 1 139 ? 11.922 -9.789 -6.164 1 50 139 THR B CA 1
ATOM 2371 C C . THR B 1 139 ? 11 -10.453 -7.176 1 50 139 THR B C 1
ATOM 2373 O O . THR B 1 139 ? 9.789 -10.203 -7.18 1 50 139 THR B O 1
ATOM 2376 N N . ARG B 1 140 ? 11.57 -11.164 -8.188 1 50.94 140 ARG B N 1
ATOM 2377 C CA . ARG B 1 140 ? 10.875 -11.734 -9.336 1 50.94 140 ARG B CA 1
ATOM 2378 C C . ARG B 1 140 ? 9.805 -12.727 -8.891 1 50.94 140 ARG B C 1
ATOM 2380 O O . ARG B 1 140 ? 8.805 -12.922 -9.586 1 50.94 140 ARG B O 1
ATOM 2387 N N . GLY B 1 141 ? 10.242 -13.484 -7.824 1 48.06 141 GLY B N 1
ATOM 2388 C CA . GLY B 1 141 ? 9.094 -14.328 -7.539 1 48.06 141 GLY B CA 1
ATOM 2389 C C . GLY B 1 141 ? 7.77 -13.586 -7.602 1 48.06 141 GLY B C 1
ATOM 2390 O O . GLY B 1 141 ? 6.727 -14.188 -7.859 1 48.06 141 GLY B O 1
ATOM 2391 N N . THR B 1 142 ? 7.891 -12.297 -7.363 1 46.22 142 THR B N 1
ATOM 2392 C CA . THR B 1 142 ? 6.73 -11.406 -7.316 1 46.22 142 THR B CA 1
ATOM 2393 C C . THR B 1 142 ? 6.254 -11.062 -8.719 1 46.22 142 THR B C 1
ATOM 2395 O O . THR B 1 142 ? 5.051 -10.953 -8.969 1 46.22 142 THR B O 1
ATOM 2398 N N . GLN B 1 143 ? 7.297 -10.664 -9.609 1 46.47 143 GLN B N 1
ATOM 2399 C CA . GLN B 1 143 ? 6.961 -10.156 -10.93 1 46.47 143 GLN B CA 1
ATOM 2400 C C . GLN B 1 143 ? 6.332 -11.25 -11.797 1 46.47 143 GLN B C 1
ATOM 2402 O O . GLN B 1 143 ? 5.453 -10.969 -12.609 1 46.47 143 GLN B O 1
ATOM 2407 N N . GLU B 1 144 ? 6.922 -12.406 -11.688 1 47.44 144 GLU B N 1
ATOM 2408 C CA . GLU B 1 144 ? 6.352 -13.445 -12.531 1 47.44 144 GLU B CA 1
ATOM 2409 C C . GLU B 1 144 ? 4.871 -13.656 -12.227 1 47.44 144 GLU B C 1
ATOM 2411 O O . GLU B 1 144 ? 4.082 -13.961 -13.117 1 47.44 144 GLU B O 1
ATOM 2416 N N . LEU B 1 145 ? 4.605 -13.438 -11.055 1 47.91 145 LEU B N 1
ATOM 2417 C CA . LEU B 1 145 ? 3.186 -13.609 -10.766 1 47.91 145 LEU B CA 1
ATOM 2418 C C . LEU B 1 145 ? 2.359 -12.516 -11.43 1 47.91 145 LEU B C 1
ATOM 2420 O O . LEU B 1 145 ? 1.216 -12.742 -11.828 1 47.91 145 LEU B O 1
ATOM 2424 N N . ARG B 1 146 ? 2.988 -11.336 -11.703 1 47.88 146 ARG B N 1
ATOM 2425 C CA . ARG B 1 146 ? 2.271 -10.258 -12.383 1 47.88 146 ARG B CA 1
ATOM 2426 C C . ARG B 1 146 ? 2.293 -10.453 -13.891 1 47.88 146 ARG B C 1
ATOM 2428 O O . ARG B 1 146 ? 1.367 -10.039 -14.594 1 47.88 146 ARG B O 1
ATOM 2435 N N . GLU B 1 147 ? 3.438 -10.781 -14.539 1 43.75 147 GLU B N 1
ATOM 2436 C CA . GLU B 1 147 ? 3.531 -10.922 -15.992 1 43.75 147 GLU B CA 1
ATOM 2437 C C . GLU B 1 147 ? 2.486 -11.898 -16.531 1 43.75 147 GLU B C 1
ATOM 2439 O O . GLU B 1 147 ? 1.981 -11.727 -17.641 1 43.75 147 GLU B O 1
ATOM 2444 N N . GLU B 1 148 ? 2.195 -12.773 -15.781 1 41.22 148 GLU B N 1
ATOM 2445 C CA . GLU B 1 148 ? 1.132 -13.617 -16.312 1 41.22 148 GLU B CA 1
ATOM 2446 C C . GLU B 1 148 ? -0.193 -12.859 -16.375 1 41.22 148 GLU B C 1
ATOM 2448 O O . GLU B 1 148 ? -0.968 -13.031 -17.312 1 41.22 148 GLU B O 1
ATOM 2453 N N . VAL B 1 149 ? -0.355 -11.852 -15.648 1 38.47 149 VAL B N 1
ATOM 2454 C CA . VAL B 1 149 ? -1.578 -11.055 -15.695 1 38.47 149 VAL B CA 1
ATOM 2455 C C . VAL B 1 149 ? -1.467 -10 -16.797 1 38.47 149 VAL B C 1
ATOM 2457 O O . VAL B 1 149 ? -2.43 -9.742 -17.516 1 38.47 149 VAL B O 1
ATOM 2460 N N . SER B 1 150 ? -0.258 -9.234 -16.891 1 41.56 150 SER B N 1
ATOM 2461 C CA . SER B 1 150 ? -0.155 -8.195 -17.906 1 41.56 150 SER B CA 1
ATOM 2462 C C . SER B 1 150 ? -0.229 -8.781 -19.312 1 41.56 150 SER B C 1
ATOM 2464 O O . SER B 1 150 ? -0.773 -8.156 -20.219 1 41.56 150 SER B O 1
ATOM 2466 N N . ALA B 1 151 ? 0.422 -9.828 -19.656 1 41.72 151 ALA B N 1
ATOM 2467 C CA . ALA B 1 151 ? 0.378 -10.453 -20.969 1 41.72 151 ALA B CA 1
ATOM 2468 C C . ALA B 1 151 ? -1.057 -10.789 -21.375 1 41.72 151 ALA B C 1
ATOM 2470 O O . ALA B 1 151 ? -1.414 -10.711 -22.547 1 41.72 151 ALA B O 1
ATOM 2471 N N . GLN B 1 152 ? -1.881 -11.023 -20.375 1 34.94 152 GLN B N 1
ATOM 2472 C CA . GLN B 1 152 ? -3.248 -11.312 -20.797 1 34.94 152 GLN B CA 1
ATOM 2473 C C . GLN B 1 152 ? -3.986 -10.039 -21.203 1 34.94 152 GLN B C 1
ATOM 2475 O O . GLN B 1 152 ? -5.016 -10.102 -21.875 1 34.94 152 GLN B O 1
ATOM 2480 N N . LYS B 1 153 ? -3.615 -8.859 -20.625 1 41.78 153 LYS B N 1
ATOM 2481 C CA . LYS B 1 153 ? -4.266 -7.645 -21.094 1 41.78 153 LYS B CA 1
ATOM 2482 C C . LYS B 1 153 ? -3.867 -7.336 -22.547 1 41.78 153 LYS B C 1
ATOM 2484 O O . LYS B 1 153 ? -4.695 -6.883 -23.344 1 41.78 153 LYS B O 1
ATOM 2489 N N . GLU B 1 154 ? -2.662 -7.547 -22.906 1 38.72 154 GLU B N 1
ATOM 2490 C CA . GLU B 1 154 ? -2.281 -7.227 -24.266 1 38.72 154 GLU B CA 1
ATOM 2491 C C . GLU B 1 154 ? -2.992 -8.133 -25.266 1 38.72 154 GLU B C 1
ATOM 2493 O O . GLU B 1 154 ? -3.176 -7.766 -26.438 1 38.72 154 GLU B O 1
ATOM 2498 N N . LEU B 1 155 ? -3.391 -9.273 -24.875 1 35.09 155 LEU B N 1
ATOM 2499 C CA . LEU B 1 155 ? -4.066 -10.125 -25.844 1 35.09 155 LEU B CA 1
ATOM 2500 C C . LEU B 1 155 ? -5.543 -9.758 -25.969 1 35.09 155 LEU B C 1
ATOM 2502 O O . LEU B 1 155 ? -6.223 -10.188 -26.906 1 35.09 155 LEU B O 1
ATOM 2506 N N . THR B 1 156 ? -6.047 -8.984 -24.938 1 35.38 156 THR B N 1
ATOM 2507 C CA . THR B 1 156 ? -7.449 -8.633 -25.109 1 35.38 156 THR B CA 1
ATOM 2508 C C . THR B 1 156 ? -7.582 -7.223 -25.688 1 35.38 156 THR B C 1
ATOM 2510 O O . THR B 1 156 ? -8.688 -6.77 -25.984 1 35.38 156 THR B O 1
ATOM 2513 N N . ASP B 1 157 ? -6.551 -6.402 -25.656 1 30.25 157 ASP B N 1
ATOM 2514 C CA . ASP B 1 157 ? -6.73 -5.211 -26.484 1 30.25 157 ASP B CA 1
ATOM 2515 C C . ASP B 1 157 ? -6.406 -5.508 -27.953 1 30.25 157 ASP B C 1
ATOM 2517 O O . ASP B 1 157 ? -5.449 -6.227 -28.25 1 30.25 157 ASP B O 1
#

Nearest PDB structures (foldseek):
  3o9x-assembly1_A  TM=5.610E-01  e=3.997E-12  Escherichia coli K-12
  3ga8-assembly1_A  TM=9.235E-01  e=1.140E-05  Escherichia coli K-12
  3fmy-assembly1_A-2  TM=9.662E-01  e=1.127E-04  Escherichia coli K-12
  2b5a-assembly1_A  TM=7.272E-01  e=7.653E-02  [Bacillus] caldolyticus
  3eus-assembly1_B  TM=6.700E-01  e=1.299E-01  Ruegeria pomeroyi

Foldseek 3Di:
DADPPPRPFDKAWDWAWDWDDDQRDIDTQHTWTAIATPPPGDTDADPPTCPVSVVVVVVVVNVVLQVVLQVQLCLLVVLCVVLVHQLQRCCLLPNDGSVRNVCSNVSSHPDDPSSVVVSVVCSVVVVCVVVSVVVCVVCVVPVVVVVVVVVVVVVVD/DADPPPRPFDKAWDWAWDWDDDQRDIDTQHTWTAIATPPPGDTDADPVTCPVSVVVVVVVVNVVLQVVLQVQLCLLVVLCVVLVHQLQRCCVLPNDGSVRNVCSNVSSHPDDPSSVVVSVVCSVVVVCVVVSVVVCVVCVVVVVVVVVVVVVVVVVD

Organism: Nitrosospira multiformis (strain ATCC 25196 / NCIMB 11849 / C 71) (NCBI:txid323848)

Secondary structure (DSSP, 8-state):
-B-TTTSSSBEEEEEEEEEEEETTEEEEEEEEEEEEETTT--EE--TTTTHHHHHHHHHHHHHHHHHHHHHHHHHHHHHHHHTT--HHHHHHHHSSHHHHHHHHHTTSSPPPHHHHHHHHHHHH-TTHHHHHHHTHHHHHHHHHHHHHHHHHHHHH-/-B-TTTSSSBEEEEEEEEEEEETTEEEEEEEEEEEEETTT--EE--TTTTHHHHHHHHHHHHHHHHHHHHHHHHHHHHHHHHTT--HHHHHHHHSSHHHHHHHHHTTSSPPPHHHHHHHHHHHH-TTHHHHHHHTHHHHHHHHHHHHHHHHHHHHH-

Radius of gyration: 24.77 Å; Cα contacts (8 Å, |Δi|>4): 436; chains: 2; bounding box: 59×63×53 Å

Sequence (314 aa):
MRCSLCGKGEVVAGTRDVPFTYKGQKTFIKNIRGEYCNRCGEGYYGPEHDGDILMAGYREFREKVDTVLAEQATFVEQVRKKLGLDQREAGEIFGGGVNAFSRYETGKVRTPVSVMQLFTLLDRHPELLEEIRQNRYRTRGTQELREEVSAQKELTDMRCSLCGKGEVVAGTRDVPFTYKGQKTFIKNIRGEYCNRCGEGYYGPEHDGDILMAGYREFREKVDTVLAEQATFVEQVRKKLGLDQREAGEIFGGGVNAFSRYETGKVRTPVSVMQLFTLLDRHPELLEEIRQNRYRTRGTQELREEVSAQKELTD

InterPro domains:
  IPR001387 Cro/C1-type, helix-turn-helix domain [PS50943] (76-129)
  IPR001387 Cro/C1-type, helix-turn-helix domain [SM00530] (75-129)
  IPR010982 Lambda repressor-like, DNA-binding domain superfamily [G3DSA:1.10.260.40] (74-133)
  IPR010982 Lambda repressor-like, DNA-binding domain superfamily [SSF47413] (74-131)
  IPR022452 Antitoxin MqsA [TIGR03830] (3-133)
  IPR022453 Zinc finger, MqsA-type [TIGR03831] (3-48)
  IPR032758 Antitoxin MqsA/HigA-2 [PF15731] (1-133)